Protein AF-A0A4V3YZT8-F1 (afdb_monomer_lite)

pLDDT: mean 89.29, std 11.24, range [38.78, 98.69]

InterPro domains:
  IPR056464 DotM, C-terminal cytoplasmic domain [PF23127] (199-366)

Structure (mmCIF, N/CA/C/O backbone):
data_AF-A0A4V3YZT8-F1
#
_entry.id   AF-A0A4V3YZT8-F1
#
loop_
_atom_site.group_PDB
_atom_site.id
_atom_site.type_symbol
_atom_site.label_atom_id
_atom_site.label_alt_id
_atom_site.label_comp_id
_atom_site.label_asym_id
_atom_site.label_entity_id
_atom_site.label_seq_id
_atom_site.pdbx_PDB_ins_code
_atom_site.Cartn_x
_atom_site.Cartn_y
_atom_site.Cartn_z
_atom_site.occupancy
_atom_site.B_iso_or_equiv
_atom_site.auth_seq_id
_atom_site.auth_comp_id
_atom_site.auth_asym_id
_atom_site.auth_atom_id
_atom_site.pdbx_PDB_model_num
ATOM 1 N N . MET A 1 1 ? -17.078 26.209 -16.021 1.00 39.75 1 MET A N 1
ATOM 2 C CA . MET A 1 1 ? -18.333 25.461 -15.795 1.00 39.75 1 MET A CA 1
ATOM 3 C C . MET A 1 1 ? -18.433 25.158 -14.312 1.00 39.75 1 MET A C 1
ATOM 5 O O . MET A 1 1 ? -17.610 24.420 -13.792 1.00 39.75 1 MET A O 1
ATOM 9 N N . SER A 1 2 ? -19.347 25.842 -13.628 1.00 38.78 2 SER A N 1
ATOM 10 C CA . SER A 1 2 ? -19.566 25.778 -12.184 1.00 38.78 2 SER A CA 1
ATOM 11 C C . SER A 1 2 ? -20.455 24.583 -11.834 1.00 38.78 2 SER A C 1
ATOM 13 O O . SER A 1 2 ? -21.651 24.572 -12.122 1.00 38.78 2 SER A O 1
ATOM 15 N N . GLY A 1 3 ? -19.863 23.561 -11.217 1.00 41.66 3 GLY A N 1
ATOM 16 C CA . GLY A 1 3 ? -20.598 22.436 -10.649 1.00 41.66 3 GLY A CA 1
ATOM 17 C C . GLY A 1 3 ? -21.231 22.836 -9.321 1.00 41.66 3 GLY A C 1
ATOM 18 O O . GLY A 1 3 ? -20.527 23.101 -8.350 1.00 41.66 3 GLY A O 1
ATOM 19 N N . ARG A 1 4 ? -22.566 22.896 -9.293 1.00 41.59 4 ARG A N 1
ATOM 20 C CA . ARG A 1 4 ? -23.377 22.986 -8.074 1.00 41.59 4 ARG A CA 1
ATOM 21 C C . ARG A 1 4 ? -23.150 21.725 -7.237 1.00 41.59 4 ARG A C 1
ATOM 23 O O . ARG A 1 4 ? -23.664 20.666 -7.581 1.00 41.59 4 ARG A O 1
ATOM 30 N N . GLY A 1 5 ? -22.402 21.855 -6.147 1.00 41.47 5 GLY A N 1
ATOM 31 C CA . GLY A 1 5 ? -22.412 20.877 -5.066 1.00 41.47 5 GLY A CA 1
ATOM 32 C C . GLY A 1 5 ? -23.740 20.974 -4.323 1.00 41.47 5 GLY A C 1
ATOM 33 O O . GLY A 1 5 ? -24.080 22.029 -3.790 1.00 41.47 5 GLY A O 1
ATOM 34 N N . SER A 1 6 ? -24.507 19.890 -4.329 1.00 39.19 6 SER A N 1
ATOM 35 C CA . SER A 1 6 ? -25.657 19.696 -3.455 1.00 39.19 6 SER A CA 1
ATOM 36 C C . SER A 1 6 ? -25.161 19.635 -2.012 1.00 39.19 6 SER A C 1
ATOM 38 O O . SER A 1 6 ? -24.646 18.614 -1.564 1.00 39.19 6 SER A O 1
ATOM 40 N N . SER A 1 7 ? -25.278 20.751 -1.299 1.00 40.34 7 SER A N 1
ATOM 41 C CA . SER A 1 7 ? -25.122 20.800 0.148 1.00 40.34 7 SER A CA 1
ATOM 42 C C . SER A 1 7 ? -26.257 19.996 0.774 1.00 40.34 7 SER A C 1
ATOM 44 O O . SER A 1 7 ? -27.397 20.466 0.817 1.00 40.34 7 SER A O 1
ATOM 46 N N . GLU A 1 8 ? -25.962 18.783 1.239 1.00 42.62 8 GLU A N 1
ATOM 47 C CA . GLU A 1 8 ? -26.804 18.140 2.242 1.00 42.62 8 GLU A CA 1
ATOM 48 C C . GLU A 1 8 ? -26.977 19.119 3.416 1.00 42.62 8 GLU A C 1
ATOM 50 O O . GLU A 1 8 ? -26.009 19.792 3.794 1.00 42.62 8 GLU A O 1
ATOM 55 N N . PRO A 1 9 ? -28.192 19.273 3.968 1.00 42.69 9 PRO A N 1
ATOM 56 C CA . PRO A 1 9 ? -28.406 20.142 5.110 1.00 42.69 9 PRO A CA 1
ATOM 57 C C . PRO A 1 9 ? -27.579 19.585 6.262 1.00 42.69 9 PRO A C 1
ATOM 59 O O . PRO A 1 9 ? -27.906 18.542 6.826 1.00 42.69 9 PRO A O 1
ATOM 62 N N . GLY A 1 10 ? -26.479 20.272 6.571 1.00 44.75 10 GLY A N 1
ATOM 63 C CA . GLY A 1 10 ? -25.654 19.982 7.727 1.00 44.75 10 GLY A CA 1
ATOM 64 C C . GLY A 1 10 ? -26.531 20.067 8.964 1.00 44.75 10 GLY A C 1
ATOM 65 O O . GLY A 1 10 ? -26.766 21.154 9.488 1.00 44.75 10 GLY A O 1
ATOM 66 N N . MET A 1 11 ? -27.033 18.917 9.422 1.00 46.72 11 MET A N 1
ATOM 67 C CA . MET A 1 11 ? -27.447 18.768 10.805 1.00 46.72 11 MET A CA 1
ATOM 68 C C . MET A 1 11 ? -26.236 19.193 11.616 1.00 46.72 11 MET A C 1
ATOM 70 O O . MET A 1 11 ? -25.195 18.544 11.524 1.00 46.72 11 MET A O 1
ATOM 74 N N . LEU A 1 12 ? -26.366 20.334 12.300 1.00 50.75 12 LEU A N 1
ATOM 75 C CA . LEU A 1 12 ? -25.380 20.902 13.212 1.00 50.75 12 LEU A CA 1
ATOM 76 C C . LEU A 1 12 ? -24.702 19.752 13.948 1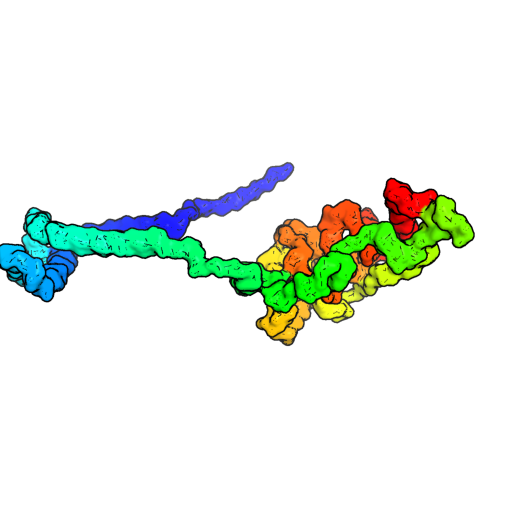.00 50.75 12 LEU A C 1
ATOM 78 O O . LEU A 1 12 ? -25.325 19.091 14.780 1.00 50.75 12 LEU A O 1
ATOM 82 N N . GLY A 1 13 ? -23.468 19.456 13.535 1.00 47.97 13 GLY A N 1
ATOM 83 C CA . GLY A 1 13 ? -22.694 18.322 14.008 1.00 47.97 13 GLY A CA 1
ATOM 84 C C . GLY A 1 13 ? -22.222 18.615 15.415 1.00 47.97 13 GLY A C 1
ATOM 85 O O . GLY A 1 13 ? -21.047 18.902 15.619 1.00 47.97 13 GLY A O 1
ATOM 86 N N . LEU A 1 14 ? -23.160 18.599 16.359 1.00 61.78 14 LEU A N 1
ATOM 87 C CA . LEU A 1 14 ? -22.863 18.693 17.767 1.00 61.78 14 LEU A CA 1
ATOM 88 C C . LEU A 1 14 ? -21.948 17.513 18.096 1.00 61.78 14 LEU A C 1
ATOM 90 O O . LEU A 1 14 ? -22.277 16.348 17.851 1.00 61.78 14 LEU A O 1
ATOM 94 N N . SER A 1 15 ? -20.768 17.830 18.606 1.00 74.44 15 SER A N 1
ATOM 95 C CA . SER A 1 15 ? -19.834 16.865 19.163 1.00 74.44 15 SER A CA 1
ATOM 96 C C . SER A 1 15 ? -20.550 15.989 20.197 1.00 74.44 15 SER A C 1
ATOM 98 O O . SER A 1 15 ? -21.526 16.405 20.828 1.00 74.44 15 SER A O 1
ATOM 100 N N . GLY A 1 16 ? -20.063 14.765 20.429 1.00 76.38 16 GLY A N 1
ATOM 101 C CA . GLY A 1 16 ? -20.668 13.872 21.431 1.00 76.38 16 GLY A CA 1
ATOM 102 C C . GLY A 1 16 ? -20.790 14.510 22.825 1.00 76.38 16 GLY A C 1
ATOM 103 O O . GLY A 1 16 ? -21.662 14.144 23.606 1.00 76.38 16 GLY A O 1
ATOM 104 N N . GLN A 1 17 ? -19.962 15.515 23.122 1.00 70.31 17 GLN A N 1
ATOM 105 C CA . GLN A 1 17 ? -20.024 16.288 24.357 1.00 70.31 17 GLN A CA 1
ATOM 106 C C . GLN A 1 17 ? -21.221 17.252 24.408 1.00 70.31 17 GLN A C 1
ATOM 108 O O . GLN A 1 17 ? -21.844 17.390 25.458 1.00 70.31 17 GLN A O 1
ATOM 113 N N . GLU A 1 18 ? -21.583 17.880 23.293 1.00 70.38 18 GLU A N 1
ATOM 114 C CA . GLU A 1 18 ? -22.725 18.794 23.210 1.00 70.38 18 GLU A CA 1
ATOM 115 C C . GLU A 1 18 ? -24.060 18.042 23.290 1.00 70.38 18 GLU A C 1
ATOM 117 O O . GLU A 1 18 ? -24.980 18.491 23.975 1.00 70.38 18 GLU A O 1
ATOM 122 N N . TRP A 1 19 ? -24.142 16.841 22.705 1.00 82.06 19 TRP A N 1
ATOM 123 C CA . TRP A 1 19 ? -25.308 15.965 22.870 1.00 82.06 19 TRP A CA 1
ATOM 124 C C . TRP A 1 19 ? -25.543 15.563 24.326 1.00 82.06 19 TRP A C 1
ATOM 126 O O . TRP A 1 19 ? -26.683 15.571 24.789 1.00 82.06 19 TRP A O 1
ATOM 136 N N . ASN A 1 20 ? -24.477 15.286 25.080 1.00 76.12 20 ASN A N 1
ATOM 137 C CA . ASN A 1 20 ? -24.595 14.971 26.504 1.00 76.12 20 ASN A CA 1
ATOM 138 C C . ASN A 1 20 ? -25.167 16.147 27.313 1.00 76.12 20 ASN A C 1
ATOM 140 O O . ASN A 1 20 ? -25.947 15.930 28.240 1.00 76.12 20 ASN A O 1
ATOM 144 N N . ILE A 1 21 ? -24.828 17.387 26.946 1.00 76.12 21 ILE A N 1
ATOM 145 C CA . ILE A 1 21 ? -25.355 18.594 27.600 1.00 76.12 21 ILE A CA 1
ATOM 146 C C . ILE A 1 21 ? -26.847 18.766 27.290 1.00 76.12 21 ILE A C 1
ATOM 148 O O . ILE A 1 21 ? -27.637 19.001 28.204 1.00 76.12 21 ILE A O 1
ATOM 152 N N . VAL A 1 22 ? -27.256 18.596 26.029 1.00 79.06 22 VAL A N 1
ATOM 153 C CA . VAL A 1 22 ? -28.670 18.694 25.623 1.00 79.06 22 VAL A CA 1
ATOM 154 C C . VAL A 1 22 ? -29.520 17.633 26.325 1.00 79.06 22 VAL A C 1
ATOM 156 O O . VAL A 1 22 ? -30.571 17.953 26.880 1.00 79.06 22 VAL A O 1
ATOM 159 N N . ILE A 1 23 ? -29.044 16.385 26.367 1.00 82.06 23 ILE A N 1
ATOM 160 C CA . ILE A 1 23 ? -29.724 15.287 27.067 1.00 82.06 23 ILE A CA 1
ATOM 161 C C . ILE A 1 23 ? -29.878 15.611 28.557 1.00 82.06 23 ILE A C 1
ATOM 163 O O . ILE A 1 23 ? -30.960 15.430 29.113 1.00 82.06 23 ILE A O 1
ATOM 167 N N . PHE A 1 24 ? -28.834 16.139 29.200 1.00 84.06 24 PHE A N 1
ATOM 168 C CA . PHE A 1 24 ? -28.894 16.530 30.607 1.00 84.06 24 PHE A CA 1
ATOM 169 C C . PHE A 1 24 ? -29.949 17.617 30.864 1.00 84.06 24 PHE A C 1
ATOM 171 O O . PHE A 1 24 ? -30.746 17.484 31.792 1.00 84.06 24 PHE A O 1
ATOM 178 N N . ILE A 1 25 ? -30.015 18.650 30.017 1.00 84.25 25 ILE A N 1
ATOM 179 C CA . ILE A 1 25 ? -31.015 19.725 30.128 1.00 84.25 25 ILE A CA 1
ATOM 180 C C . ILE A 1 25 ? -32.439 19.169 29.997 1.00 84.25 25 ILE A C 1
ATOM 182 O O . ILE A 1 25 ? -33.311 19.536 30.784 1.00 84.25 25 ILE A O 1
ATOM 186 N N . ILE A 1 26 ? -32.675 18.259 29.046 1.00 86.88 26 ILE A N 1
ATOM 187 C CA . ILE A 1 26 ? -33.986 17.621 28.857 1.00 86.88 26 ILE A CA 1
ATOM 188 C C . ILE A 1 26 ? -34.364 16.793 30.087 1.00 86.88 26 ILE A C 1
ATOM 190 O O . ILE A 1 26 ? -35.484 16.916 30.577 1.00 86.88 26 ILE A O 1
ATOM 194 N N . ILE A 1 27 ? -33.438 15.991 30.621 1.00 81.81 27 ILE A N 1
ATOM 195 C CA . ILE A 1 27 ? -33.681 15.181 31.824 1.00 81.81 27 ILE A CA 1
ATOM 196 C C . ILE A 1 27 ? -34.054 16.079 33.007 1.00 81.81 27 ILE A C 1
ATOM 198 O O . ILE A 1 27 ? -35.052 15.821 33.678 1.00 81.81 27 ILE A O 1
ATOM 202 N N . VAL A 1 28 ? -33.303 17.159 33.236 1.00 80.38 28 VAL A N 1
ATOM 203 C CA . VAL A 1 28 ? -33.602 18.123 34.305 1.00 80.38 28 VAL A CA 1
ATOM 204 C C . VAL A 1 28 ? -34.970 18.773 34.081 1.00 80.38 28 VAL A C 1
ATOM 206 O O . VAL A 1 28 ? -35.770 18.837 35.011 1.00 80.38 28 VAL A O 1
ATOM 209 N N . GLY A 1 29 ? -35.282 19.189 32.850 1.00 82.44 29 GLY A N 1
ATOM 210 C CA . GLY A 1 29 ? -36.578 19.772 32.498 1.00 82.44 29 GLY A CA 1
ATOM 211 C C . GLY A 1 29 ? -37.754 18.821 32.743 1.00 82.44 29 GLY A C 1
ATOM 212 O O . GLY A 1 29 ? -38.768 19.232 33.305 1.00 82.44 29 GLY A O 1
ATOM 213 N N . VAL A 1 30 ? -37.610 17.540 32.393 1.00 84.44 30 VAL A N 1
ATOM 214 C CA . VAL A 1 30 ? -38.626 16.506 32.646 1.00 84.44 30 VAL A CA 1
ATOM 215 C C . VAL A 1 30 ? -38.811 16.274 34.145 1.00 84.44 30 VAL A C 1
ATOM 217 O O . VAL A 1 30 ? -39.947 16.239 34.609 1.00 84.44 30 VAL A O 1
ATOM 220 N N . ILE A 1 31 ? -37.724 16.181 34.917 1.00 76.94 31 ILE A N 1
ATOM 221 C CA . ILE A 1 31 ? -37.789 16.003 36.377 1.00 76.94 31 ILE A CA 1
ATOM 222 C C . ILE A 1 31 ? -38.508 17.182 37.043 1.00 76.94 31 ILE A C 1
ATOM 224 O O . ILE A 1 31 ? -39.363 16.970 37.898 1.00 76.94 31 ILE A O 1
ATOM 228 N N . LEU A 1 32 ? -38.213 18.416 36.624 1.00 76.56 32 LEU A N 1
ATOM 229 C CA . LEU A 1 32 ? -38.892 19.611 37.135 1.00 76.56 32 LEU A CA 1
ATOM 230 C C . LEU A 1 32 ? -40.371 19.662 36.722 1.00 76.56 32 LEU A C 1
ATOM 232 O O . LEU A 1 32 ? -41.213 20.101 37.502 1.00 76.56 32 LEU A O 1
ATOM 236 N N . SER A 1 33 ? -40.700 19.188 35.518 1.00 79.56 33 SER A N 1
ATOM 237 C CA . SER A 1 33 ? -42.080 19.146 35.018 1.00 79.56 33 SER A CA 1
ATOM 238 C C . SER A 1 33 ? -42.922 18.085 35.731 1.00 79.56 33 SER A C 1
ATOM 240 O O . SER A 1 33 ? -44.107 18.303 35.964 1.00 79.56 33 SER A O 1
ATOM 242 N N . LEU A 1 34 ? -42.324 16.953 36.123 1.00 82.44 34 LEU A N 1
ATOM 243 C CA . LEU A 1 34 ? -43.011 15.874 36.843 1.00 82.44 34 LEU A CA 1
ATOM 244 C C . LEU A 1 34 ? -43.599 16.325 38.186 1.00 82.44 34 LEU A C 1
ATOM 246 O O . LEU A 1 34 ? -44.638 15.804 38.582 1.00 82.44 34 LEU A O 1
ATOM 250 N N . GLU A 1 35 ? -43.008 17.327 38.840 1.00 76.12 35 GLU A N 1
ATOM 251 C CA . GLU A 1 35 ? -43.548 17.907 40.077 1.00 76.12 35 GLU A CA 1
ATOM 252 C C . GLU A 1 35 ? -44.914 18.581 39.861 1.00 76.12 35 GLU A C 1
ATOM 254 O O . GLU A 1 35 ? -45.758 18.574 40.754 1.00 76.12 35 GLU A O 1
ATOM 259 N N . GLN A 1 36 ? -45.171 19.120 38.662 1.00 80.56 36 GLN A N 1
ATOM 260 C CA . GLN A 1 36 ? -46.475 19.704 38.332 1.00 80.56 36 GLN A CA 1
ATOM 261 C C . GLN A 1 36 ? -47.566 18.638 38.183 1.00 80.56 36 GLN A C 1
ATOM 263 O O . GLN A 1 36 ? -48.732 18.910 38.462 1.00 80.56 36 GLN A O 1
ATOM 268 N N . PHE A 1 37 ? -47.197 17.432 37.744 1.00 83.94 37 PHE A N 1
ATOM 269 C CA . PHE A 1 37 ? -48.141 16.340 37.499 1.00 83.94 37 PHE A CA 1
ATOM 270 C C . PHE A 1 37 ? -48.333 15.434 38.715 1.00 83.94 37 PHE A C 1
ATOM 272 O O . PHE A 1 37 ? -49.412 14.871 38.893 1.00 83.94 37 PHE A O 1
ATOM 279 N N . ILE A 1 38 ? -47.305 15.282 39.550 1.00 84.56 38 ILE A N 1
ATOM 280 C CA . ILE A 1 38 ? -47.335 14.437 40.742 1.00 84.56 38 ILE A CA 1
ATOM 281 C C . ILE A 1 38 ? -46.713 15.238 41.897 1.00 84.56 38 ILE A C 1
ATOM 283 O O . ILE A 1 38 ? -45.491 15.227 42.069 1.00 84.56 38 ILE A O 1
ATOM 287 N N . PRO A 1 39 ? -47.542 15.939 42.692 1.00 79.31 39 PRO A N 1
ATOM 288 C CA . PRO A 1 39 ? -47.062 16.746 43.805 1.00 79.31 39 PRO A CA 1
ATOM 289 C C . PRO A 1 39 ? -46.238 15.911 44.789 1.00 79.31 39 PRO A C 1
ATOM 291 O O . PRO A 1 39 ? -46.702 14.888 45.299 1.00 79.31 39 PRO A O 1
ATOM 294 N N . GLY A 1 40 ? -45.017 16.359 45.074 1.00 80.94 40 GLY A N 1
ATOM 295 C CA . GLY A 1 40 ? -44.115 15.717 46.019 1.00 80.94 40 GLY A CA 1
ATOM 296 C C . GLY A 1 40 ? -43.233 14.605 45.448 1.00 80.94 40 GLY A C 1
ATOM 297 O O . GLY A 1 40 ? -42.625 13.867 46.227 1.00 80.94 40 GLY A O 1
ATOM 298 N N . VAL A 1 41 ? -43.116 14.468 44.122 1.00 85.19 41 VAL A N 1
ATOM 299 C CA . VAL A 1 41 ? -42.107 13.579 43.512 1.00 85.19 41 VAL A CA 1
ATOM 300 C C . VAL A 1 41 ? -40.706 14.074 43.835 1.00 85.19 41 VAL A C 1
ATOM 302 O O . VAL A 1 41 ? -39.867 13.293 44.287 1.00 85.19 41 VAL A O 1
ATOM 305 N N . TYR A 1 42 ? -40.458 15.373 43.680 1.00 84.31 42 TYR A N 1
ATOM 306 C CA . TYR A 1 42 ? -39.176 15.982 44.005 1.00 84.31 42 TYR A CA 1
ATOM 307 C C . TYR A 1 42 ? -38.872 15.865 45.499 1.00 84.31 42 TYR A C 1
ATOM 309 O O . TYR A 1 42 ? -37.807 15.382 45.888 1.00 84.31 42 TYR A O 1
ATOM 317 N N . THR A 1 43 ? -39.822 16.256 46.351 1.00 88.31 43 THR A N 1
ATOM 318 C CA . THR A 1 43 ? -39.632 16.223 47.806 1.00 88.31 43 THR A CA 1
ATOM 319 C C . THR A 1 43 ? -39.550 14.795 48.342 1.00 88.31 43 THR A C 1
ATOM 321 O O . THR A 1 43 ? -38.842 14.558 49.317 1.00 88.31 43 THR A O 1
ATOM 324 N N . GLY A 1 44 ? -40.204 13.826 47.693 1.00 88.94 44 GLY A N 1
ATOM 325 C CA . GLY A 1 44 ? -40.114 12.401 48.008 1.00 88.94 44 GLY A CA 1
ATOM 326 C C . GLY A 1 44 ? -38.766 11.799 47.665 1.00 88.94 44 GLY A C 1
ATOM 327 O O . GLY A 1 44 ? -38.162 11.152 48.522 1.00 88.94 44 GLY A O 1
ATOM 328 N N . VAL A 1 45 ? -38.257 12.057 46.460 1.00 88.44 45 VAL A N 1
ATOM 329 C CA . VAL A 1 45 ? -36.911 11.625 46.066 1.00 88.44 45 VAL A CA 1
ATOM 330 C C . VAL A 1 45 ? -35.860 12.293 46.953 1.00 88.44 45 VAL A C 1
ATOM 332 O O . VAL A 1 45 ? -34.992 11.602 47.486 1.00 88.44 45 VAL A O 1
ATOM 335 N N . TRP A 1 46 ? -35.975 13.602 47.197 1.00 92.06 46 TRP A N 1
ATOM 336 C CA . TRP A 1 46 ? -35.079 14.323 48.102 1.00 92.06 46 TRP A CA 1
ATOM 337 C C . TRP A 1 46 ? -35.120 13.748 49.522 1.00 92.06 46 TRP A C 1
ATOM 339 O O . TRP A 1 46 ? -34.076 13.404 50.068 1.00 92.06 46 TRP A O 1
ATOM 349 N N . ALA A 1 47 ? -36.307 13.568 50.111 1.00 92.50 47 ALA A N 1
ATOM 350 C CA . ALA A 1 47 ? -36.442 13.041 51.467 1.00 92.50 47 ALA A CA 1
ATOM 351 C C . ALA A 1 47 ? -35.908 11.609 51.574 1.00 92.50 47 ALA A C 1
ATOM 353 O O . ALA A 1 47 ? -35.304 11.258 52.585 1.00 92.50 47 ALA A O 1
ATOM 354 N N . PHE A 1 48 ? -36.096 10.780 50.544 1.00 93.19 48 PHE A N 1
ATOM 355 C CA . PHE A 1 48 ? -35.526 9.437 50.488 1.00 93.19 48 PHE A CA 1
ATOM 356 C C . PHE A 1 48 ? -33.992 9.470 50.485 1.00 93.19 48 PHE A C 1
ATOM 358 O O . PHE A 1 48 ? -33.367 8.832 51.335 1.00 93.19 48 PHE A O 1
ATOM 365 N N . VAL A 1 49 ? -33.388 10.253 49.584 1.00 91.56 49 VAL A N 1
ATOM 366 C CA . VAL A 1 49 ? -31.928 10.410 49.502 1.00 91.56 49 VAL A CA 1
ATOM 367 C C . VAL A 1 49 ? -31.379 10.972 50.811 1.00 91.56 49 VAL A C 1
ATOM 369 O O . VAL A 1 49 ? -30.417 10.430 51.349 1.00 91.56 49 VAL A O 1
ATOM 372 N N . LYS A 1 50 ? -32.036 11.984 51.385 1.00 92.94 50 LYS A N 1
ATOM 373 C CA . LYS A 1 50 ? -31.622 12.601 52.646 1.00 92.94 50 LYS A CA 1
ATOM 374 C C . LYS A 1 50 ? -31.717 11.642 53.826 1.00 92.94 50 LYS A C 1
ATOM 376 O O . LYS A 1 50 ? -30.814 11.602 54.654 1.00 92.94 50 LYS A O 1
ATOM 381 N N . LYS A 1 51 ? -32.768 10.820 53.901 1.00 94.31 51 LYS A N 1
ATOM 382 C CA . LYS A 1 51 ? -32.876 9.753 54.911 1.00 94.31 51 LYS A CA 1
ATOM 383 C C . LYS A 1 51 ? -31.717 8.772 54.795 1.00 94.31 51 LYS A C 1
ATOM 385 O O . LYS A 1 51 ? -31.153 8.389 55.816 1.00 94.31 51 LYS A O 1
ATOM 390 N N . LEU A 1 52 ? -31.367 8.367 53.576 1.00 93.00 52 LEU A N 1
ATOM 391 C CA . LEU A 1 52 ? -30.265 7.442 53.332 1.00 93.00 52 LEU A CA 1
ATOM 392 C C . LEU A 1 52 ? -28.912 8.072 53.687 1.00 93.00 52 LEU A C 1
ATOM 394 O O . LEU A 1 52 ? -28.103 7.436 54.358 1.00 93.00 52 LEU A O 1
ATOM 398 N N . GLU A 1 53 ? -28.703 9.336 53.322 1.00 91.00 53 GLU A N 1
ATOM 399 C CA . GLU A 1 53 ? -27.524 10.122 53.691 1.00 91.00 53 GLU A CA 1
ATOM 400 C C . GLU A 1 53 ? -27.387 10.231 55.215 1.00 91.00 53 GLU A C 1
ATOM 402 O O . GLU A 1 53 ? -26.362 9.835 55.764 1.00 91.00 53 GLU A O 1
ATOM 407 N N . ILE A 1 54 ? -28.436 10.668 55.919 1.00 94.19 54 ILE A N 1
ATOM 408 C CA . ILE A 1 54 ? -28.424 10.808 57.381 1.00 94.19 54 ILE A CA 1
ATOM 409 C C . ILE A 1 54 ? -28.207 9.451 58.062 1.00 94.19 54 ILE A C 1
ATOM 411 O O . ILE A 1 54 ? -27.392 9.357 58.975 1.00 94.19 54 ILE A O 1
ATOM 415 N N . LYS A 1 55 ? -28.878 8.381 57.611 1.00 94.69 55 LYS A N 1
ATOM 416 C CA . LYS A 1 55 ? -28.657 7.025 58.144 1.00 94.69 55 LYS A CA 1
ATOM 417 C C . LYS A 1 55 ? -27.213 6.573 57.947 1.00 94.69 55 LYS A C 1
ATOM 419 O O . LYS A 1 55 ? -26.642 5.989 58.860 1.00 94.69 55 LYS A O 1
ATOM 424 N N . THR A 1 56 ? -26.617 6.885 56.799 1.00 90.88 56 THR A N 1
ATOM 425 C CA . THR A 1 56 ? -25.210 6.576 56.516 1.00 90.88 56 THR A CA 1
ATOM 426 C C . THR A 1 56 ? -24.277 7.377 57.419 1.00 90.88 56 THR A C 1
ATOM 428 O O . THR A 1 56 ? -23.357 6.803 57.988 1.00 90.88 56 THR A O 1
ATOM 431 N N . LEU A 1 57 ? -24.534 8.673 57.623 1.00 90.88 57 LEU A N 1
ATOM 432 C CA . LEU A 1 57 ? -23.767 9.508 58.553 1.00 90.88 57 LEU A CA 1
ATOM 433 C C . LEU A 1 57 ? -23.837 8.979 59.988 1.00 90.88 57 LEU A C 1
ATOM 435 O O . LEU A 1 57 ? -22.819 8.922 60.6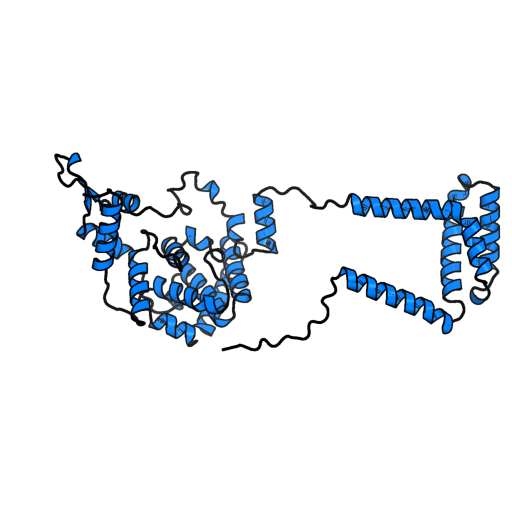70 1.00 90.88 57 LEU A O 1
ATOM 439 N N . LEU A 1 58 ? -25.013 8.526 60.423 1.00 93.38 58 LEU A N 1
ATOM 440 C CA . LEU A 1 58 ? -25.205 7.942 61.750 1.00 93.38 58 LEU A CA 1
ATOM 441 C C . LEU A 1 58 ? -24.461 6.607 61.941 1.00 93.38 58 LEU A C 1
ATOM 443 O O . LEU A 1 58 ? -24.161 6.262 63.081 1.00 93.38 58 LEU A O 1
ATOM 447 N N . LEU A 1 59 ? -24.093 5.881 60.873 1.00 93.50 59 LEU A N 1
ATOM 448 C CA . LEU A 1 59 ? -23.182 4.726 60.987 1.00 93.50 59 LEU A CA 1
ATOM 449 C C . LEU A 1 59 ? -21.781 5.144 61.461 1.00 93.50 59 LEU A C 1
ATOM 451 O O . LEU A 1 59 ? -21.069 4.336 62.052 1.00 93.50 59 LEU A O 1
ATOM 455 N N . PHE A 1 60 ? -21.406 6.406 61.245 1.00 90.06 60 PHE A N 1
ATOM 456 C CA . PHE A 1 60 ? -20.159 7.011 61.712 1.00 90.06 60 PHE A CA 1
ATOM 457 C C . PHE A 1 60 ? -20.345 7.834 62.997 1.00 90.06 60 PHE A C 1
ATOM 459 O O . PHE A 1 60 ? -19.511 8.686 63.297 1.00 90.06 60 PHE A O 1
ATOM 466 N N . SER A 1 61 ? -21.402 7.557 63.774 1.00 89.44 61 SER A N 1
ATOM 467 C CA . SER A 1 61 ? -21.693 8.175 65.082 1.00 89.44 61 SER A CA 1
ATOM 468 C C . SER A 1 61 ? -20.459 8.376 65.984 1.00 89.44 61 SER A C 1
ATOM 470 O O . SER A 1 61 ? -20.302 9.490 66.471 1.00 89.44 61 SER A O 1
ATOM 472 N N . PRO A 1 62 ? -19.500 7.427 66.111 1.00 91.69 62 PRO A N 1
ATOM 473 C CA . PRO A 1 62 ? -18.317 7.618 66.962 1.00 91.69 62 PRO A CA 1
ATOM 474 C C . PRO A 1 62 ? -17.403 8.798 66.586 1.00 91.69 62 PRO A C 1
ATOM 476 O O . PRO A 1 62 ? -16.532 9.169 67.367 1.00 91.69 62 PRO A O 1
ATOM 479 N N . ILE A 1 63 ? -17.540 9.339 65.373 1.00 89.06 63 ILE A N 1
ATOM 480 C CA . ILE A 1 63 ? -16.735 10.450 64.842 1.00 89.06 63 ILE A CA 1
ATOM 481 C C . ILE A 1 63 ? -17.514 11.777 64.923 1.00 89.06 63 ILE A C 1
ATOM 483 O O . ILE A 1 63 ? -16.930 12.855 64.806 1.00 89.06 63 ILE A O 1
ATOM 487 N N . LEU A 1 64 ? -18.834 11.716 65.111 1.00 90.19 64 LEU A N 1
ATOM 488 C CA . LEU A 1 64 ? -19.702 12.886 65.175 1.00 90.19 64 LEU A CA 1
ATOM 489 C C . LEU A 1 64 ? -19.687 13.487 66.582 1.00 90.19 64 LEU A C 1
ATOM 491 O O . LEU A 1 64 ? -19.519 12.786 67.574 1.00 90.19 64 LEU A O 1
ATOM 495 N N . THR A 1 65 ? -19.890 14.799 66.678 1.00 92.75 65 THR A N 1
ATOM 496 C CA . THR A 1 65 ? -20.159 15.425 67.975 1.00 92.75 65 THR A CA 1
ATOM 497 C C . THR A 1 65 ? -21.566 15.048 68.444 1.00 92.75 65 THR A C 1
ATOM 499 O O . THR A 1 65 ? -22.490 14.973 67.629 1.00 92.75 65 THR A O 1
ATOM 502 N N . ASP A 1 66 ? -21.754 14.863 69.752 1.00 93.94 66 ASP A N 1
ATOM 503 C CA . ASP A 1 66 ? -23.047 14.467 70.340 1.00 93.94 66 ASP A CA 1
ATOM 504 C C . ASP A 1 66 ? -24.193 15.419 69.944 1.00 93.94 66 ASP A C 1
ATOM 506 O O . ASP A 1 66 ? -25.317 14.994 69.654 1.00 93.94 66 ASP A O 1
ATOM 510 N N . GLU A 1 67 ? -23.900 16.722 69.872 1.00 92.62 67 GLU A N 1
ATOM 511 C CA . GLU A 1 67 ? -24.844 17.752 69.421 1.00 92.62 67 GLU A CA 1
ATOM 512 C C . GLU A 1 67 ? -25.298 17.514 67.976 1.00 92.62 67 GLU A C 1
ATOM 514 O O . GLU A 1 67 ? -26.488 17.610 67.658 1.00 92.62 67 GLU A O 1
ATOM 519 N N . TYR A 1 68 ? -24.359 17.162 67.097 1.00 90.88 68 TYR A N 1
ATOM 520 C CA . TYR A 1 68 ? -24.638 16.937 65.686 1.00 90.88 68 TYR A CA 1
ATOM 521 C C . TYR A 1 68 ? -25.388 15.625 65.460 1.00 90.88 68 TYR A C 1
ATOM 523 O O . TYR A 1 68 ? -26.346 15.584 64.689 1.00 90.88 68 TYR A O 1
ATOM 531 N N . GLU A 1 69 ? -25.014 14.560 66.170 1.00 93.44 69 GLU A N 1
ATOM 532 C CA . GLU A 1 69 ? -25.746 13.296 66.131 1.00 93.44 69 GLU A CA 1
ATOM 533 C C . GLU A 1 69 ? -27.206 13.485 66.569 1.00 93.44 69 GLU A C 1
ATOM 535 O O . GLU A 1 69 ? -28.134 13.009 65.906 1.00 93.44 69 GLU A O 1
ATOM 540 N N . THR A 1 70 ? -27.424 14.234 67.651 1.00 94.56 70 THR A N 1
ATOM 541 C CA . THR A 1 70 ? -28.767 14.539 68.158 1.00 94.56 70 THR A CA 1
ATOM 542 C C . THR A 1 70 ? -29.581 15.334 67.134 1.00 94.56 70 THR A C 1
ATOM 544 O O . THR A 1 70 ? -30.757 15.026 66.898 1.00 94.56 70 THR A O 1
ATOM 547 N N . ALA A 1 71 ? -28.961 16.313 66.465 1.00 93.06 71 ALA A N 1
ATOM 548 C CA . ALA A 1 71 ? -29.588 17.059 65.377 1.00 93.06 71 ALA A CA 1
ATOM 549 C C . ALA A 1 71 ? -29.973 16.135 64.208 1.00 93.06 71 ALA A C 1
ATOM 551 O O . ALA A 1 71 ? -31.126 16.146 63.772 1.00 93.06 71 ALA A O 1
ATOM 552 N N . LEU A 1 72 ? -29.067 15.259 63.761 1.00 93.88 72 LEU A N 1
ATOM 553 C CA . LEU A 1 72 ? -29.327 14.293 62.689 1.00 93.88 72 LEU A CA 1
ATOM 554 C C . LEU A 1 72 ? -30.475 13.335 63.020 1.00 93.88 72 LEU A C 1
ATOM 556 O O . LEU A 1 72 ? -31.355 13.123 62.185 1.00 93.88 72 LEU A O 1
ATOM 560 N N . ARG A 1 73 ? -30.507 12.774 64.234 1.00 95.62 73 ARG A N 1
ATOM 561 C CA . ARG A 1 73 ? -31.596 11.888 64.682 1.00 95.62 73 ARG A CA 1
ATOM 562 C C . ARG A 1 73 ? -32.932 12.626 64.736 1.00 95.62 73 ARG A C 1
ATOM 564 O O . ARG A 1 73 ? -33.952 12.073 64.327 1.00 95.62 73 ARG A O 1
ATOM 571 N N . THR A 1 74 ? -32.923 13.885 65.172 1.00 95.44 74 THR A N 1
ATOM 572 C CA . THR A 1 74 ? -34.119 14.738 65.205 1.00 95.44 74 THR A CA 1
ATOM 573 C C . THR A 1 74 ? -34.636 15.031 63.796 1.00 95.44 74 THR A C 1
ATOM 575 O O . THR A 1 74 ? -35.836 14.910 63.539 1.00 95.44 74 THR A O 1
ATOM 578 N N . ILE A 1 75 ? -33.743 15.375 62.864 1.00 94.44 75 ILE A N 1
ATOM 579 C CA . ILE A 1 75 ? -34.083 15.591 61.452 1.00 94.44 75 ILE A CA 1
ATOM 580 C C . ILE A 1 75 ? -34.631 14.299 60.841 1.00 94.44 75 ILE A C 1
ATOM 582 O O . ILE A 1 75 ? -35.668 14.332 60.180 1.00 94.44 75 ILE A O 1
ATOM 586 N N . LEU A 1 76 ? -33.982 13.158 61.091 1.00 96.12 76 LEU A N 1
ATOM 587 C CA . LEU A 1 76 ? -34.405 11.864 60.563 1.00 96.12 76 LEU A CA 1
ATOM 588 C C . LEU A 1 76 ? -35.806 11.482 61.053 1.00 96.12 76 LEU A C 1
ATOM 590 O O . LEU A 1 76 ? -36.659 11.149 60.233 1.00 96.12 76 LEU A O 1
ATOM 594 N N . GLY A 1 77 ? -36.068 11.606 62.358 1.00 95.75 77 GLY A N 1
ATOM 595 C CA . GLY A 1 77 ? -37.386 11.330 62.931 1.00 95.75 77 GLY A CA 1
ATOM 596 C C . GLY A 1 77 ? -38.479 12.231 62.347 1.00 95.75 77 GLY A C 1
ATOM 597 O O . GLY A 1 77 ? -39.571 11.763 62.033 1.00 95.75 77 GLY A O 1
ATOM 598 N N . ARG A 1 78 ? -38.174 13.514 62.107 1.00 93.44 78 ARG A N 1
ATOM 599 C CA . ARG A 1 78 ? -39.104 14.441 61.438 1.00 93.44 78 ARG A CA 1
ATOM 600 C C . ARG A 1 78 ? -39.345 14.071 59.975 1.00 93.44 78 ARG A C 1
ATOM 602 O O . ARG A 1 78 ? -40.488 14.090 59.533 1.00 93.44 78 ARG A O 1
ATOM 609 N N . LEU A 1 79 ? -38.302 13.706 59.232 1.00 93.00 79 LEU A N 1
ATOM 610 C CA . LEU A 1 79 ? -38.431 13.262 57.841 1.00 93.00 79 LEU A CA 1
ATOM 611 C C . LEU A 1 79 ? -39.219 11.948 57.724 1.00 93.00 79 LEU A C 1
ATOM 613 O O . LEU A 1 79 ? -39.866 11.713 56.705 1.00 93.00 79 LEU A O 1
ATOM 617 N N . GLU A 1 80 ? -39.148 11.063 58.719 1.00 93.62 80 GLU A N 1
ATOM 618 C CA . GLU A 1 80 ? -39.928 9.818 58.765 1.00 93.62 80 GLU A CA 1
ATOM 619 C C . GLU A 1 80 ? -41.400 10.052 59.130 1.00 93.62 80 GLU A C 1
ATOM 621 O O . GLU A 1 80 ? -42.260 9.364 58.586 1.00 93.62 80 GLU A O 1
ATOM 626 N N . ALA A 1 81 ? -41.697 11.052 59.964 1.00 93.50 81 ALA A N 1
ATOM 627 C CA . ALA A 1 81 ? -43.061 11.386 60.374 1.00 93.50 81 ALA A CA 1
ATOM 628 C C . ALA A 1 81 ? -43.849 12.226 59.346 1.00 93.50 81 ALA A C 1
ATOM 630 O O . ALA A 1 81 ? -45.078 12.189 59.338 1.00 93.50 81 ALA A O 1
ATOM 631 N N . VAL A 1 82 ? -43.169 13.005 58.498 1.00 90.44 82 VAL A N 1
ATOM 632 C CA . VAL A 1 82 ? -43.809 13.940 57.556 1.00 90.44 82 VAL A CA 1
ATOM 633 C C . VAL A 1 82 ? -43.989 13.304 56.174 1.00 90.44 82 VAL A C 1
ATOM 635 O O . VAL A 1 82 ? -43.051 12.749 55.599 1.00 90.44 82 VAL A O 1
ATOM 638 N N . ALA A 1 83 ? -45.194 13.418 55.606 1.00 90.56 83 ALA A N 1
ATOM 639 C CA . ALA A 1 83 ? -45.471 12.957 54.248 1.00 90.56 83 ALA A CA 1
ATOM 640 C C . ALA A 1 83 ? -44.697 13.805 53.215 1.00 90.56 83 ALA A C 1
ATOM 642 O O . ALA A 1 83 ? -44.756 15.037 53.291 1.00 90.56 83 ALA A O 1
ATOM 643 N N . PRO A 1 84 ? -44.035 13.196 52.211 1.00 82.56 84 PRO A N 1
ATOM 644 C CA . PRO A 1 84 ? -43.200 13.907 51.243 1.00 82.56 84 PRO A CA 1
ATOM 645 C C . PRO A 1 84 ? -43.829 15.152 50.608 1.00 82.56 84 PRO A C 1
ATOM 647 O O . PRO A 1 84 ? -43.191 16.200 50.555 1.00 82.56 84 PRO A O 1
ATOM 650 N N . GLY A 1 85 ? -45.101 15.085 50.201 1.00 83.56 85 GLY A N 1
ATOM 651 C CA . GLY A 1 85 ? -45.805 16.199 49.549 1.00 83.56 85 GLY A CA 1
ATOM 652 C C . GLY A 1 85 ? -46.089 17.415 50.441 1.00 83.56 85 GLY A C 1
ATOM 653 O O . GLY A 1 85 ? -46.533 18.441 49.942 1.00 83.56 85 GLY A O 1
ATOM 654 N N . THR A 1 86 ? -45.838 17.328 51.750 1.00 90.69 86 THR A N 1
ATOM 655 C CA . THR A 1 86 ? -46.065 18.433 52.705 1.00 90.69 86 THR A CA 1
ATOM 656 C C . THR A 1 86 ? -44.788 19.169 53.113 1.00 90.69 86 THR A C 1
ATOM 658 O O . THR A 1 86 ? -44.842 20.140 53.870 1.00 90.69 86 THR A O 1
ATOM 661 N N . ILE A 1 87 ? -43.628 18.730 52.620 1.00 91.44 87 ILE A N 1
ATOM 662 C CA . ILE A 1 87 ? -42.340 19.335 52.957 1.00 91.44 87 ILE A CA 1
ATOM 663 C C . ILE A 1 87 ? -42.192 20.648 52.181 1.00 91.44 87 ILE A C 1
ATOM 665 O O . ILE A 1 87 ? -42.107 20.659 50.956 1.00 91.44 87 ILE A O 1
ATOM 669 N N . THR A 1 88 ? -42.140 21.769 52.899 1.00 91.31 88 THR A N 1
ATOM 670 C CA . THR A 1 88 ? -41.946 23.088 52.282 1.00 91.31 88 THR A CA 1
ATOM 671 C C . THR A 1 88 ? -40.490 23.303 51.869 1.00 91.31 88 THR A C 1
ATOM 673 O O . THR A 1 88 ? -39.565 22.783 52.496 1.00 91.31 88 THR A O 1
ATOM 676 N N . MET A 1 89 ? -40.258 24.142 50.856 1.00 85.31 89 MET A N 1
ATOM 677 C CA . MET A 1 89 ? -38.896 24.449 50.397 1.00 85.31 89 MET A CA 1
ATOM 678 C C . MET A 1 89 ? -38.031 25.087 51.497 1.00 85.31 89 MET A C 1
ATOM 680 O O . MET A 1 89 ? -36.838 24.820 51.579 1.00 85.31 89 MET A O 1
ATOM 684 N N . ASN A 1 90 ? -38.639 25.858 52.406 1.00 90.94 90 ASN A N 1
ATOM 685 C CA . ASN A 1 90 ? -37.951 26.418 53.573 1.00 90.94 90 ASN A CA 1
ATOM 686 C C . ASN A 1 90 ? -37.504 25.337 54.573 1.00 90.94 90 ASN A C 1
ATOM 688 O O . ASN A 1 90 ? -36.477 25.485 55.232 1.00 90.94 90 ASN A O 1
ATOM 692 N N . ALA A 1 91 ? -38.266 24.246 54.701 1.00 90.50 91 ALA A N 1
ATOM 693 C CA . ALA A 1 91 ? -37.854 23.107 55.514 1.00 90.50 91 ALA A CA 1
ATOM 694 C C . ALA A 1 91 ? -36.675 22.368 54.863 1.00 90.50 91 ALA A C 1
ATOM 696 O O . ALA A 1 91 ? -35.726 22.018 55.560 1.00 90.50 91 ALA A O 1
ATOM 697 N N . ILE A 1 92 ? -36.697 22.206 53.534 1.00 91.88 92 ILE A N 1
ATOM 698 C CA . ILE A 1 92 ? -35.586 21.627 52.762 1.00 91.88 92 ILE A CA 1
ATOM 699 C C . ILE A 1 92 ? -34.315 22.453 52.955 1.00 91.88 92 ILE A C 1
ATOM 701 O O . ILE A 1 92 ? -33.293 21.910 53.362 1.00 91.88 92 ILE A O 1
ATOM 705 N N . THR A 1 93 ? -34.371 23.770 52.734 1.00 89.00 93 THR A N 1
ATOM 706 C CA . THR A 1 93 ? -33.189 24.637 52.862 1.00 89.00 93 THR A CA 1
ATOM 707 C C . THR A 1 93 ? -32.627 24.647 54.277 1.00 89.00 93 THR A C 1
ATOM 709 O O . THR A 1 93 ? -31.410 24.680 54.443 1.00 89.00 93 THR A O 1
ATOM 712 N N . ARG A 1 94 ? -33.482 24.559 55.301 1.00 91.81 94 ARG A N 1
ATOM 713 C CA . ARG A 1 94 ? -33.044 24.445 56.695 1.00 91.81 94 ARG A CA 1
ATOM 714 C C . ARG A 1 94 ? -32.350 23.113 56.981 1.00 91.81 94 ARG A C 1
ATOM 716 O O . ARG A 1 94 ? -31.277 23.117 57.574 1.00 91.81 94 ARG A O 1
ATOM 723 N N . VAL A 1 95 ? -32.926 21.994 56.536 1.00 92.19 95 VAL A N 1
ATOM 724 C CA . VAL A 1 95 ? -32.309 20.664 56.683 1.00 92.19 95 VAL A CA 1
ATOM 725 C C . VAL A 1 95 ? -30.975 20.600 55.937 1.00 92.19 95 VAL A C 1
ATOM 727 O O . VAL A 1 95 ? -29.995 20.061 56.454 1.00 92.19 95 VAL A O 1
ATOM 730 N N . GLU A 1 96 ? -30.898 21.191 54.746 1.00 91.62 96 GLU A N 1
ATOM 731 C CA . GLU A 1 96 ? -29.640 21.297 54.010 1.00 91.62 96 GLU A CA 1
ATOM 732 C C . GLU A 1 96 ? -28.628 22.183 54.735 1.00 91.62 96 GLU A C 1
ATOM 734 O O . GLU A 1 96 ? -27.469 21.803 54.833 1.00 91.62 96 GLU A O 1
ATOM 739 N N . ALA A 1 97 ? -29.037 23.316 55.312 1.00 89.94 97 ALA A N 1
ATOM 740 C CA . ALA A 1 97 ? -28.138 24.181 56.074 1.00 89.94 97 ALA A CA 1
ATOM 741 C C . ALA A 1 97 ? -27.554 23.476 57.311 1.00 89.94 97 ALA A C 1
ATOM 743 O O . ALA A 1 97 ? -26.354 23.590 57.562 1.00 89.94 97 ALA A O 1
ATOM 744 N N . GLU A 1 98 ? -28.374 22.716 58.042 1.00 88.62 98 GLU A N 1
ATOM 745 C CA . GLU A 1 98 ? -27.950 21.957 59.229 1.00 88.62 98 GLU A CA 1
ATOM 746 C C . GLU A 1 98 ? -27.043 20.770 58.857 1.00 88.62 98 GLU A C 1
ATOM 748 O O . GLU A 1 98 ? -26.093 20.452 59.571 1.00 88.62 98 GLU A O 1
ATOM 753 N N . THR A 1 99 ? -27.261 20.147 57.696 1.00 89.38 99 THR A N 1
ATOM 754 C CA . THR A 1 99 ? -26.414 19.036 57.224 1.00 89.38 99 THR A CA 1
ATOM 755 C C . THR A 1 99 ? -25.182 19.492 56.433 1.00 89.38 99 THR A C 1
ATOM 757 O O . THR A 1 99 ? -24.218 18.734 56.318 1.00 89.38 99 THR A O 1
ATOM 760 N N . LYS A 1 100 ? -25.157 20.748 55.966 1.00 88.06 100 LYS A N 1
ATOM 761 C CA . LYS A 1 100 ? -24.177 21.305 55.021 1.00 88.06 100 LYS A CA 1
ATOM 762 C C . LYS A 1 100 ? -22.730 21.012 55.374 1.00 88.06 100 LYS A C 1
ATOM 764 O O . LYS A 1 100 ? -21.948 20.742 54.470 1.00 88.06 100 LYS A O 1
ATOM 769 N N . VAL A 1 101 ? -22.345 21.126 56.645 1.00 82.81 101 VAL A N 1
ATOM 770 C CA . VAL A 1 101 ? -20.933 21.030 57.046 1.00 82.81 101 VAL A CA 1
ATOM 771 C C . VAL A 1 101 ? -20.358 19.678 56.632 1.00 82.81 101 VAL A C 1
ATOM 773 O O . VAL A 1 101 ? -19.375 19.637 55.898 1.00 82.81 101 VAL A O 1
ATOM 776 N N . ILE A 1 102 ? -21.011 18.580 57.013 1.00 80.12 102 ILE A N 1
ATOM 777 C CA . ILE A 1 102 ? -20.513 17.231 56.725 1.00 80.12 102 ILE A CA 1
ATOM 778 C C . ILE A 1 102 ? -20.784 16.830 55.277 1.00 80.12 102 ILE A C 1
ATOM 780 O O . ILE A 1 102 ? -19.915 16.250 54.624 1.00 80.12 102 ILE A O 1
ATOM 784 N N . THR A 1 103 ? -21.946 17.189 54.731 1.00 79.94 103 THR A N 1
ATOM 785 C CA . THR A 1 103 ? -22.269 16.865 53.336 1.00 79.94 103 THR A CA 1
ATOM 786 C C . THR A 1 103 ? -21.327 17.577 52.365 1.00 79.94 103 THR A C 1
ATOM 788 O O . THR A 1 103 ? -20.879 16.972 51.395 1.00 79.94 103 THR A O 1
ATOM 791 N N . SER A 1 104 ? -20.895 18.805 52.673 1.00 83.56 104 SER A N 1
ATOM 792 C CA . SER A 1 104 ? -19.872 19.520 51.893 1.00 83.56 104 SER A CA 1
ATOM 793 C C . SER A 1 104 ? -18.513 18.819 51.923 1.00 83.56 104 SER A C 1
ATOM 795 O O . SER A 1 104 ? -17.825 18.823 50.905 1.00 83.56 104 SER A O 1
ATOM 797 N N . PHE A 1 105 ? -18.126 18.181 53.035 1.00 84.44 105 PHE A N 1
ATOM 798 C CA . PHE A 1 105 ? -16.910 17.359 53.076 1.00 84.44 105 PHE A CA 1
ATOM 799 C C . PHE A 1 105 ? -17.040 16.109 52.205 1.00 84.44 105 PHE A C 1
ATOM 801 O O . PHE A 1 105 ? -16.111 15.796 51.464 1.00 84.44 105 PHE A O 1
ATOM 808 N N . ILE A 1 106 ? -18.187 15.425 52.240 1.00 82.94 106 ILE A N 1
ATOM 809 C CA . ILE A 1 106 ? -18.434 14.237 51.410 1.00 82.94 106 ILE A CA 1
ATOM 810 C C . ILE A 1 106 ? -18.436 14.611 49.925 1.00 82.94 106 ILE A C 1
ATOM 812 O O . ILE A 1 106 ? -17.694 14.019 49.141 1.00 82.94 106 ILE A O 1
ATOM 816 N N . TYR A 1 107 ? -19.207 15.626 49.529 1.00 83.62 107 TYR A N 1
ATOM 817 C CA . TYR A 1 107 ? -19.244 16.095 48.143 1.00 83.62 107 TYR A CA 1
ATOM 818 C C . TYR A 1 107 ? -17.900 16.670 47.697 1.00 83.62 107 TYR A C 1
ATOM 820 O O . TYR A 1 107 ? -17.488 16.437 46.563 1.00 83.62 107 TYR A O 1
ATOM 828 N N . GLY A 1 108 ? -17.184 17.358 48.588 1.00 89.62 108 GLY A N 1
ATOM 829 C CA . GLY A 1 108 ? -15.824 17.828 48.349 1.00 89.62 108 GLY A CA 1
ATOM 830 C C . GLY A 1 108 ? -14.848 16.676 48.112 1.00 89.62 108 GLY A C 1
ATOM 831 O O . GLY A 1 108 ? -14.080 16.726 47.158 1.00 89.62 108 GLY A O 1
ATOM 832 N N . ALA A 1 109 ? -14.916 15.606 48.908 1.00 87.31 109 ALA A N 1
ATOM 833 C CA . ALA A 1 109 ? -14.077 14.419 48.753 1.00 87.31 109 ALA A CA 1
ATOM 834 C C . ALA A 1 109 ? -14.397 13.645 47.466 1.00 87.31 109 ALA A C 1
ATOM 836 O O . ALA A 1 109 ? -13.481 13.258 46.742 1.00 87.31 109 ALA A O 1
ATOM 837 N N . VAL A 1 110 ? -15.680 13.464 47.137 1.00 85.31 110 VAL A N 1
ATOM 838 C CA . VAL A 1 110 ? -16.113 12.842 45.874 1.00 85.31 110 VAL A CA 1
ATOM 839 C C . VAL A 1 110 ? -15.693 13.701 44.682 1.00 85.31 110 VAL A C 1
ATOM 841 O O . VAL A 1 110 ? -15.127 13.186 43.722 1.00 85.31 110 VAL A O 1
ATOM 844 N N . GLY A 1 111 ? -15.911 15.016 44.751 1.00 87.31 111 GLY A N 1
ATOM 845 C CA . GLY A 1 111 ? -15.500 15.967 43.721 1.00 87.31 111 GLY A CA 1
ATOM 846 C C . GLY A 1 111 ? -13.986 15.977 43.523 1.00 87.31 111 GLY A C 1
ATOM 847 O O . GLY A 1 111 ? -13.517 15.904 42.389 1.00 87.31 111 GLY A O 1
ATOM 848 N N . PHE A 1 112 ? -13.219 15.975 44.613 1.00 91.69 112 PHE A N 1
ATOM 849 C CA . PHE A 1 112 ? -11.765 15.865 44.586 1.00 91.69 112 PHE A CA 1
ATOM 850 C C . PHE A 1 112 ? -11.313 14.523 44.003 1.00 91.69 112 PHE A C 1
ATOM 852 O O . PHE A 1 112 ? -10.451 14.511 43.136 1.00 91.69 112 PHE A O 1
ATOM 859 N N . TYR A 1 113 ? -11.931 13.401 44.381 1.00 90.38 113 TYR A N 1
ATOM 860 C CA . TYR A 1 113 ? -11.649 12.087 43.796 1.00 90.38 113 TYR A CA 1
ATOM 861 C C . TYR A 1 113 ? -11.928 12.048 42.287 1.00 90.38 113 TYR A C 1
ATOM 863 O O . TYR A 1 113 ? -11.104 11.559 41.513 1.00 90.38 113 TYR A O 1
ATOM 871 N N . CYS A 1 114 ? -13.060 12.600 41.847 1.00 82.38 114 CYS A N 1
ATOM 872 C CA . CYS A 1 114 ? -13.392 12.735 40.431 1.00 82.38 114 CYS A CA 1
ATOM 873 C C . CYS A 1 114 ? -12.381 13.629 39.702 1.00 82.38 114 CYS A C 1
ATOM 875 O O . CYS A 1 114 ? -11.921 13.269 38.619 1.00 82.38 114 CYS A O 1
ATOM 877 N N . ALA A 1 115 ? -11.984 14.752 40.307 1.00 84.75 115 ALA A N 1
ATOM 878 C CA . ALA A 1 115 ? -10.951 15.629 39.771 1.00 84.75 115 ALA A CA 1
ATOM 879 C C . ALA A 1 115 ? -9.607 14.897 39.666 1.00 84.75 115 ALA A C 1
ATOM 881 O O . ALA A 1 115 ? -9.001 14.925 38.602 1.00 84.75 115 ALA A O 1
ATOM 882 N N . LEU A 1 116 ? -9.182 14.160 40.697 1.00 88.00 116 LEU A N 1
ATOM 883 C CA . LEU A 1 116 ? -7.986 13.316 40.655 1.00 88.00 116 LEU A CA 1
ATOM 884 C C . LEU A 1 116 ? -8.076 12.293 39.515 1.00 88.00 116 LEU A C 1
ATOM 886 O O . LEU A 1 116 ? -7.151 12.176 38.723 1.00 88.00 116 LEU A O 1
ATOM 890 N N . LYS A 1 117 ? -9.201 11.588 39.367 1.00 81.94 117 LYS A N 1
ATOM 891 C CA . LYS A 1 117 ? -9.415 10.625 38.274 1.00 81.94 117 LYS A CA 1
ATOM 892 C C . LYS A 1 117 ? -9.369 11.266 36.884 1.00 81.94 117 LYS A C 1
ATOM 894 O O . LYS A 1 117 ? -8.937 10.610 35.939 1.00 81.94 117 LYS A O 1
ATOM 899 N N . LEU A 1 118 ? -9.825 12.510 36.748 1.00 80.81 118 LEU A N 1
ATOM 900 C CA . LEU A 1 118 ? -9.797 13.255 35.488 1.00 80.81 118 LEU A CA 1
ATOM 901 C C . LEU A 1 118 ? -8.408 13.833 35.185 1.00 80.81 118 LEU A C 1
ATOM 903 O O . LEU A 1 118 ? -7.948 13.718 34.053 1.00 80.81 118 LEU A O 1
ATOM 907 N N . PHE A 1 119 ? -7.732 14.412 36.180 1.00 81.31 119 PHE A N 1
ATOM 908 C CA . PHE A 1 119 ? -6.398 15.004 36.041 1.00 81.31 119 PHE A CA 1
ATOM 909 C C . PHE A 1 119 ? -5.300 13.950 35.892 1.00 81.31 119 PHE A C 1
ATOM 911 O O . PHE A 1 119 ? -4.391 14.127 35.087 1.00 81.31 119 PHE A O 1
ATOM 918 N N . PHE A 1 120 ? -5.398 12.843 36.628 1.00 80.50 120 PHE A N 1
ATOM 919 C CA . PHE A 1 120 ? -4.449 11.729 36.576 1.00 80.50 120 PHE A CA 1
ATOM 920 C C . PHE A 1 120 ? -4.890 10.617 35.627 1.00 80.50 120 PHE A C 1
ATOM 922 O O . PHE A 1 120 ? -4.366 9.505 35.693 1.00 80.50 120 PHE A O 1
ATOM 929 N N . ARG A 1 121 ? -5.839 10.890 34.724 1.00 67.19 121 ARG A N 1
ATOM 930 C CA . ARG A 1 121 ? -6.124 9.971 33.625 1.00 67.19 121 ARG A CA 1
ATOM 931 C C . ARG A 1 121 ? -4.886 9.952 32.723 1.00 67.19 121 ARG A C 1
ATOM 933 O O . ARG A 1 121 ? -4.556 11.001 32.162 1.00 67.19 121 ARG A O 1
ATOM 940 N N . PRO A 1 122 ? -4.174 8.821 32.589 1.00 62.66 122 PRO A N 1
ATOM 941 C CA . PRO A 1 122 ? -3.050 8.762 31.673 1.00 62.66 122 PRO A CA 1
ATOM 942 C C . PRO A 1 122 ? -3.573 9.104 30.275 1.00 62.66 122 PRO A C 1
ATOM 944 O O . PRO A 1 122 ? -4.488 8.466 29.763 1.00 62.66 122 PRO A O 1
ATOM 947 N N . ARG A 1 123 ? -3.042 10.178 29.674 1.00 62.09 123 ARG A N 1
ATOM 948 C CA . ARG A 1 123 ? -3.429 10.613 28.317 1.00 62.09 123 ARG A CA 1
ATOM 949 C C . ARG A 1 123 ? -3.044 9.571 27.257 1.00 62.09 123 ARG A C 1
ATOM 951 O O . ARG A 1 123 ? -3.601 9.590 26.166 1.00 62.09 123 ARG A O 1
ATOM 958 N N . PHE A 1 124 ? -2.121 8.675 27.612 1.00 64.19 124 PHE A N 1
ATOM 959 C CA . PHE A 1 124 ? -1.687 7.506 26.858 1.00 64.19 124 PHE A CA 1
ATOM 960 C C . PHE A 1 124 ? -1.453 6.367 27.852 1.00 64.19 124 PHE A C 1
ATOM 962 O O . PHE A 1 124 ? -0.690 6.545 28.801 1.00 64.19 124 PHE A O 1
ATOM 969 N N . ASP A 1 125 ? -2.123 5.230 27.656 1.00 69.94 125 ASP A N 1
ATOM 970 C CA . ASP A 1 125 ? -2.155 4.153 28.652 1.00 69.94 125 ASP A CA 1
ATOM 971 C C . ASP A 1 125 ? -0.781 3.506 28.885 1.00 69.94 125 ASP A C 1
ATOM 973 O O . ASP A 1 125 ? -0.531 3.060 29.998 1.00 69.94 125 ASP A O 1
ATOM 977 N N . ASN A 1 126 ? 0.117 3.493 27.885 1.00 79.06 126 ASN A N 1
ATOM 978 C CA . ASN A 1 126 ? 1.491 2.984 27.996 1.00 79.06 126 ASN A CA 1
ATOM 979 C C . ASN A 1 126 ? 2.418 3.613 26.931 1.00 79.06 126 ASN A C 1
ATOM 981 O O . ASN A 1 126 ? 1.968 3.831 25.802 1.00 79.06 126 ASN A O 1
ATOM 985 N N . PRO A 1 127 ? 3.706 3.879 27.235 1.00 83.75 127 PRO A N 1
ATOM 986 C CA . PRO A 1 127 ? 4.698 4.166 26.203 1.00 83.75 127 PRO A CA 1
ATOM 987 C C . PRO A 1 127 ? 4.910 2.910 25.348 1.00 83.75 127 PRO A C 1
ATOM 989 O O . PRO A 1 127 ? 5.238 1.854 25.880 1.00 83.75 127 PRO A O 1
ATOM 992 N N . LEU A 1 128 ? 4.712 3.027 24.035 1.00 88.31 128 LEU A N 1
ATOM 993 C CA . LEU A 1 128 ? 4.874 1.916 23.094 1.00 88.31 128 LEU A CA 1
ATOM 994 C C . LEU A 1 128 ? 6.259 1.970 22.451 1.00 88.31 128 LEU A C 1
ATOM 996 O O . LEU A 1 128 ? 6.725 3.047 22.068 1.00 88.31 128 LEU A O 1
ATOM 1000 N N . ASN A 1 129 ? 6.891 0.811 22.274 1.00 91.69 129 ASN A N 1
ATOM 1001 C CA . ASN A 1 129 ? 8.021 0.696 21.348 1.00 91.69 129 ASN A CA 1
ATOM 1002 C C . ASN A 1 129 ? 7.529 0.698 19.883 1.00 91.69 129 ASN A C 1
ATOM 1004 O O . ASN A 1 129 ? 6.328 0.651 19.605 1.00 91.69 129 ASN A O 1
ATOM 1008 N N . LEU A 1 130 ? 8.456 0.800 18.925 1.00 90.06 130 LEU A N 1
ATOM 1009 C CA . LEU A 1 130 ? 8.111 0.881 17.501 1.00 90.06 130 LEU A CA 1
ATOM 1010 C C . LEU A 1 130 ? 7.328 -0.357 17.037 1.00 90.06 130 LEU A C 1
ATOM 1012 O O . LEU A 1 130 ? 6.357 -0.230 16.295 1.00 90.06 130 LEU A O 1
ATOM 1016 N N . GLU A 1 131 ? 7.725 -1.544 17.486 1.00 91.50 131 GLU A N 1
ATOM 1017 C CA . GLU A 1 131 ? 7.081 -2.811 17.149 1.00 91.50 131 GLU A CA 1
ATOM 1018 C C . GLU A 1 131 ? 5.648 -2.899 17.688 1.00 91.50 131 GLU A C 1
ATOM 1020 O O . GLU A 1 131 ? 4.744 -3.284 16.950 1.00 91.50 131 GLU A O 1
ATOM 1025 N N . GLU A 1 132 ? 5.420 -2.504 18.939 1.00 92.25 132 GLU A N 1
ATOM 1026 C CA . GLU A 1 132 ? 4.101 -2.436 19.573 1.00 92.25 132 GLU A CA 1
ATOM 1027 C C . GLU A 1 132 ? 3.213 -1.396 18.896 1.00 92.25 132 GLU A C 1
ATOM 1029 O O . GLU A 1 132 ? 2.031 -1.651 18.664 1.00 92.25 132 GLU A O 1
ATOM 1034 N N . LEU A 1 133 ? 3.783 -0.248 18.518 1.00 91.94 133 LEU A N 1
ATOM 1035 C CA . LEU A 1 133 ? 3.064 0.778 17.775 1.00 91.94 133 LEU A CA 1
ATOM 1036 C C . LEU A 1 133 ? 2.637 0.259 16.397 1.00 91.94 133 LEU A C 1
ATOM 1038 O O . LEU A 1 133 ? 1.478 0.424 16.017 1.00 91.94 133 LEU A O 1
ATOM 1042 N N . ILE A 1 134 ? 3.537 -0.401 15.659 1.00 92.38 134 ILE A N 1
ATOM 1043 C CA . ILE A 1 134 ? 3.217 -1.024 14.366 1.00 92.38 134 ILE A CA 1
ATOM 1044 C C . ILE A 1 134 ? 2.160 -2.118 14.555 1.00 92.38 134 ILE A C 1
ATOM 1046 O O . ILE A 1 134 ? 1.182 -2.157 13.807 1.00 92.38 134 ILE A O 1
ATOM 1050 N N . GLU A 1 135 ? 2.306 -2.983 15.559 1.00 93.31 135 GLU A N 1
ATOM 1051 C CA . GLU A 1 135 ? 1.349 -4.048 15.867 1.00 93.31 135 GLU A CA 1
ATOM 1052 C C . GLU A 1 135 ? -0.042 -3.470 16.162 1.00 93.31 135 GLU A C 1
ATOM 1054 O O . GLU A 1 135 ? -1.027 -3.898 15.558 1.00 93.31 135 GLU A O 1
ATOM 1059 N N . GLN A 1 136 ? -0.132 -2.451 17.020 1.00 92.69 136 GLN A N 1
ATOM 1060 C CA . GLN A 1 136 ? -1.393 -1.809 17.382 1.00 92.69 136 GLN A CA 1
ATOM 1061 C C . GLN A 1 136 ? -2.031 -1.093 16.187 1.00 92.69 136 GLN A C 1
ATOM 1063 O O . GLN A 1 136 ? -3.202 -1.329 15.891 1.00 92.69 136 GLN A O 1
ATOM 1068 N N . GLN A 1 137 ? -1.276 -0.246 15.482 1.00 93.25 137 GLN A N 1
ATOM 1069 C CA . GLN A 1 137 ? -1.796 0.576 14.384 1.00 93.25 137 GLN A CA 1
ATOM 1070 C C . GLN A 1 137 ? -2.217 -0.263 13.177 1.00 93.25 137 GLN A C 1
ATOM 1072 O O . GLN A 1 137 ? -3.253 0.004 12.568 1.00 93.25 137 GLN A O 1
ATOM 1077 N N . THR A 1 138 ? -1.454 -1.304 12.836 1.00 93.75 138 THR A N 1
ATOM 1078 C CA . THR A 1 138 ? -1.795 -2.182 11.705 1.00 93.75 138 THR A CA 1
ATOM 1079 C C . THR A 1 138 ? -2.966 -3.110 12.005 1.00 93.75 138 THR A C 1
ATOM 1081 O O . THR A 1 138 ? -3.647 -3.550 11.081 1.00 93.75 138 THR A O 1
ATOM 1084 N N . LYS A 1 139 ? -3.234 -3.410 13.281 1.00 91.88 139 LYS A N 1
ATOM 1085 C CA . LYS A 1 139 ? -4.369 -4.244 13.685 1.00 91.88 139 LYS A CA 1
ATOM 1086 C C . LYS A 1 139 ? -5.693 -3.479 13.676 1.00 91.88 139 LYS A C 1
ATOM 1088 O O . LYS A 1 139 ? -6.716 -4.068 13.339 1.00 91.88 139 LYS A O 1
ATOM 1093 N N . THR A 1 140 ? -5.682 -2.198 14.047 1.00 86.62 140 THR A N 1
ATOM 1094 C CA . THR A 1 140 ? -6.909 -1.406 14.243 1.00 86.62 140 THR A CA 1
ATOM 1095 C C . THR A 1 140 ? -7.210 -0.443 13.101 1.00 86.62 140 THR A C 1
ATOM 1097 O O . THR A 1 140 ? -8.363 -0.358 12.688 1.00 86.62 140 THR A O 1
ATOM 1100 N N . VAL A 1 141 ? -6.203 0.263 12.577 1.00 90.25 141 VAL A N 1
ATOM 1101 C CA . VAL A 1 141 ? -6.409 1.366 11.623 1.00 90.25 141 VAL A CA 1
ATOM 1102 C C . VAL A 1 141 ? -5.918 0.991 10.226 1.00 90.25 141 VAL A C 1
ATOM 1104 O O . VAL A 1 141 ? -6.679 1.015 9.262 1.00 90.25 141 VAL A O 1
ATOM 1107 N N . TRP A 1 142 ? -4.653 0.590 10.101 1.00 93.25 142 TRP A N 1
ATOM 1108 C CA . TRP A 1 142 ? -3.960 0.478 8.812 1.00 93.25 142 TRP A CA 1
ATOM 1109 C C . TRP A 1 142 ? -3.689 -0.977 8.428 1.00 93.25 142 TRP A C 1
ATOM 1111 O O . TRP A 1 142 ? -2.539 -1.406 8.296 1.00 93.25 142 TRP A O 1
ATOM 1121 N N . ARG A 1 143 ? -4.762 -1.756 8.239 1.00 95.50 143 ARG A N 1
ATOM 1122 C CA . ARG A 1 143 ? -4.677 -3.203 7.957 1.00 95.50 143 ARG A CA 1
ATOM 1123 C C . ARG A 1 143 ? -3.835 -3.548 6.727 1.00 95.50 143 ARG A C 1
ATOM 1125 O O . ARG A 1 143 ? -3.170 -4.576 6.722 1.00 95.50 143 ARG A O 1
ATOM 1132 N N . PHE A 1 144 ? -3.790 -2.691 5.710 1.00 95.38 144 PHE A N 1
ATOM 1133 C CA . PHE A 1 144 ? -2.972 -2.913 4.508 1.00 95.38 144 PHE A CA 1
ATOM 1134 C C . PHE A 1 144 ? -1.456 -2.916 4.781 1.00 95.38 144 PHE A C 1
ATOM 1136 O O . PHE A 1 144 ? -0.696 -3.492 4.005 1.00 95.38 144 PHE A O 1
ATOM 1143 N N . ASN A 1 145 ? -1.003 -2.417 5.934 1.00 95.38 145 ASN A N 1
ATOM 1144 C CA . ASN A 1 145 ? 0.393 -2.498 6.377 1.00 95.38 145 ASN A CA 1
ATOM 1145 C C . ASN A 1 145 ? 0.671 -3.663 7.345 1.00 95.38 145 ASN A C 1
ATOM 1147 O O . ASN A 1 145 ? 1.778 -3.774 7.867 1.00 95.38 145 ASN A O 1
ATOM 1151 N N . ARG A 1 146 ? -0.296 -4.563 7.582 1.00 96.06 146 ARG A N 1
ATOM 1152 C CA . ARG A 1 146 ? -0.175 -5.657 8.559 1.00 96.06 146 ARG A CA 1
ATOM 1153 C C . ARG A 1 146 ? 1.045 -6.555 8.369 1.00 96.06 146 ARG A C 1
ATOM 1155 O O . ARG A 1 146 ? 1.635 -6.987 9.357 1.00 96.06 146 ARG A O 1
ATOM 1162 N N . HIS A 1 147 ? 1.471 -6.801 7.135 1.00 95.00 147 HIS A N 1
ATOM 1163 C CA . HIS A 1 147 ? 2.672 -7.596 6.870 1.00 95.00 147 HIS A CA 1
ATOM 1164 C C . HIS A 1 147 ? 3.951 -7.020 7.507 1.00 95.00 147 HIS A C 1
ATOM 1166 O O . HIS A 1 147 ? 4.831 -7.803 7.857 1.00 95.00 147 HIS A O 1
ATOM 1172 N N . LEU A 1 148 ? 4.052 -5.700 7.723 1.00 93.56 148 LEU A N 1
ATOM 1173 C CA . LEU A 1 148 ? 5.224 -5.066 8.347 1.00 93.56 148 LEU A CA 1
ATOM 1174 C C . LEU A 1 148 ? 5.386 -5.440 9.826 1.00 93.56 148 LEU A C 1
ATOM 1176 O O . LEU A 1 148 ? 6.502 -5.455 10.336 1.00 93.56 148 LEU A O 1
ATOM 1180 N N . ALA A 1 149 ? 4.296 -5.812 10.507 1.00 93.31 149 ALA A N 1
ATOM 1181 C CA . ALA A 1 149 ? 4.361 -6.284 11.889 1.00 93.31 149 ALA A CA 1
ATOM 1182 C C . ALA A 1 149 ? 5.103 -7.628 12.014 1.00 93.31 149 ALA A C 1
ATOM 1184 O O . ALA A 1 149 ? 5.684 -7.937 13.053 1.00 93.31 149 ALA A O 1
ATOM 1185 N N . LYS A 1 150 ? 5.096 -8.446 10.951 1.00 92.00 150 LYS A N 1
ATOM 1186 C CA . LYS A 1 150 ? 5.809 -9.735 10.904 1.00 92.00 150 LYS A CA 1
ATOM 1187 C C . LYS A 1 150 ? 7.118 -9.653 10.131 1.00 92.00 150 LYS A C 1
ATOM 1189 O O . LYS A 1 150 ? 8.065 -10.369 10.451 1.00 92.00 150 LYS A O 1
ATOM 1194 N N . ILE A 1 151 ? 7.169 -8.798 9.115 1.00 90.50 151 ILE A N 1
ATOM 1195 C CA . ILE A 1 151 ? 8.313 -8.634 8.231 1.00 90.50 151 ILE A CA 1
ATOM 1196 C C . ILE A 1 151 ? 8.938 -7.276 8.519 1.00 90.50 151 ILE A C 1
ATOM 1198 O O . ILE A 1 151 ? 8.506 -6.259 7.989 1.00 90.50 151 ILE A O 1
ATOM 1202 N N . ASN A 1 152 ? 9.971 -7.279 9.359 1.00 87.94 152 ASN A N 1
ATOM 1203 C CA . ASN A 1 152 ? 10.725 -6.076 9.683 1.00 87.94 152 ASN A CA 1
ATOM 1204 C C . ASN A 1 152 ? 11.839 -5.859 8.633 1.00 87.94 152 ASN A C 1
ATOM 1206 O O . ASN A 1 152 ? 12.768 -6.674 8.580 1.00 87.94 152 ASN A O 1
ATOM 1210 N N . PRO A 1 153 ? 11.796 -4.774 7.830 1.00 87.50 153 PRO A N 1
ATOM 1211 C CA . PRO A 1 153 ? 12.821 -4.473 6.829 1.00 87.50 153 PRO A CA 1
ATOM 1212 C C . PRO A 1 153 ? 14.235 -4.364 7.412 1.00 87.50 153 PRO A C 1
ATOM 1214 O O . PRO A 1 153 ? 15.193 -4.798 6.778 1.00 87.50 153 PRO A O 1
ATOM 1217 N N . LEU A 1 154 ? 14.368 -3.875 8.652 1.00 86.56 154 LEU A N 1
ATOM 1218 C CA . LEU A 1 154 ? 15.657 -3.686 9.327 1.00 86.56 154 LEU A CA 1
ATOM 1219 C C . LEU A 1 154 ? 16.377 -5.010 9.623 1.00 86.56 154 LEU A C 1
ATOM 1221 O O . LEU A 1 154 ? 17.582 -5.020 9.860 1.00 86.56 154 LEU A O 1
ATOM 1225 N N . ARG A 1 155 ? 15.660 -6.143 9.590 1.00 87.06 155 ARG A N 1
ATOM 1226 C CA . ARG A 1 155 ? 16.244 -7.475 9.816 1.00 87.06 155 ARG A CA 1
ATOM 1227 C C . ARG A 1 155 ? 16.913 -8.073 8.577 1.00 87.06 155 ARG A C 1
ATOM 1229 O O . ARG A 1 155 ? 17.643 -9.047 8.718 1.00 87.06 155 ARG A O 1
ATOM 1236 N N . TYR A 1 156 ? 16.690 -7.516 7.384 1.00 83.69 156 TYR A N 1
ATOM 1237 C CA . TYR A 1 156 ? 17.291 -8.022 6.138 1.00 83.69 156 TYR A CA 1
ATOM 1238 C C . TYR A 1 156 ? 18.725 -7.529 5.901 1.00 83.69 156 TYR A C 1
ATOM 1240 O O . TYR A 1 156 ? 19.406 -8.036 5.012 1.00 83.69 156 TYR A O 1
ATOM 1248 N N . GLY A 1 157 ? 19.190 -6.570 6.701 1.00 86.06 157 GLY A N 1
ATOM 1249 C CA . GLY A 1 157 ? 20.525 -5.990 6.619 1.00 86.06 157 GLY A CA 1
ATOM 1250 C C . GLY A 1 157 ? 20.481 -4.466 6.672 1.00 86.06 157 GLY A C 1
ATOM 1251 O O . GLY A 1 157 ? 19.462 -3.847 6.384 1.00 86.06 157 GLY A O 1
ATOM 1252 N N . LEU A 1 158 ? 21.610 -3.864 7.045 1.00 88.62 158 LEU A N 1
ATOM 1253 C CA . LEU A 1 158 ? 21.777 -2.406 7.075 1.00 88.62 158 LEU A CA 1
ATOM 1254 C C . LEU A 1 158 ? 22.250 -1.837 5.727 1.00 88.62 158 LEU A C 1
ATOM 1256 O O . LEU A 1 158 ? 22.261 -0.623 5.536 1.00 88.62 158 LEU A O 1
ATOM 1260 N N . ASP A 1 159 ? 22.652 -2.700 4.789 1.00 91.31 159 ASP A N 1
ATOM 1261 C CA . ASP A 1 159 ? 23.069 -2.279 3.453 1.00 91.31 159 ASP A CA 1
ATOM 1262 C C . ASP A 1 159 ? 21.844 -1.956 2.594 1.00 91.31 159 ASP A C 1
ATOM 1264 O O . ASP A 1 159 ? 21.180 -2.842 2.055 1.00 91.31 159 ASP A O 1
ATOM 1268 N N . ILE A 1 160 ? 21.588 -0.659 2.429 1.00 91.56 160 ILE A N 1
ATOM 1269 C CA . ILE A 1 160 ? 20.478 -0.119 1.638 1.00 91.56 160 ILE A CA 1
ATOM 1270 C C . ILE A 1 160 ? 20.511 -0.533 0.160 1.00 91.56 160 ILE A C 1
ATOM 1272 O O . ILE A 1 160 ? 19.531 -0.316 -0.547 1.00 91.56 160 ILE A O 1
ATOM 1276 N N . ARG A 1 161 ? 21.622 -1.083 -0.345 1.00 91.56 161 ARG A N 1
ATOM 1277 C CA . ARG A 1 161 ? 21.762 -1.510 -1.747 1.00 91.56 161 ARG A CA 1
ATOM 1278 C C . ARG A 1 161 ? 21.437 -2.985 -1.955 1.00 91.56 161 ARG A C 1
ATOM 1280 O O . ARG A 1 161 ? 21.295 -3.411 -3.099 1.00 91.56 161 ARG A O 1
ATOM 1287 N N . LYS A 1 162 ? 21.311 -3.764 -0.879 1.00 91.06 162 LYS A N 1
ATOM 1288 C CA . LYS A 1 162 ? 21.111 -5.215 -0.937 1.00 91.06 162 LYS A CA 1
ATOM 1289 C C . LYS A 1 162 ? 19.752 -5.623 -0.381 1.00 91.06 162 LYS A C 1
ATOM 1291 O O . LYS A 1 162 ? 19.102 -4.898 0.365 1.00 91.06 162 LYS A O 1
ATOM 1296 N N . GLY A 1 163 ? 19.329 -6.826 -0.759 1.00 91.69 163 GLY A N 1
ATOM 1297 C CA . GLY A 1 163 ? 18.098 -7.433 -0.268 1.00 91.69 163 GLY A CA 1
ATOM 1298 C C . GLY A 1 163 ? 16.822 -6.940 -0.967 1.00 91.69 163 GLY A C 1
ATOM 1299 O O . GLY A 1 163 ? 16.876 -6.231 -1.980 1.00 91.69 163 GLY A O 1
ATOM 1300 N N . PRO A 1 164 ? 15.654 -7.361 -0.452 1.00 91.44 164 PRO A N 1
ATOM 1301 C CA . PRO A 1 164 ? 14.360 -7.058 -1.062 1.00 91.44 164 PRO A CA 1
ATOM 1302 C C . PRO A 1 164 ? 13.955 -5.585 -0.899 1.00 91.44 164 PRO A C 1
ATOM 1304 O O . PRO A 1 164 ? 13.328 -5.015 -1.787 1.00 91.44 164 PRO A O 1
ATOM 1307 N N . TYR A 1 165 ? 14.380 -4.947 0.194 1.00 92.75 165 TYR A N 1
ATOM 1308 C CA . TYR A 1 165 ? 14.084 -3.546 0.518 1.00 92.75 165 TYR A CA 1
ATOM 1309 C C . TYR A 1 165 ? 15.152 -2.564 0.026 1.00 92.75 165 TYR A C 1
ATOM 1311 O O . TYR A 1 165 ? 15.222 -1.435 0.510 1.00 92.75 165 TYR A O 1
ATOM 1319 N N . ARG A 1 166 ? 16.005 -2.981 -0.917 1.00 94.00 166 ARG A N 1
ATOM 1320 C CA . ARG A 1 166 ? 17.047 -2.104 -1.454 1.00 94.00 166 ARG A CA 1
ATOM 1321 C C . ARG A 1 166 ? 16.449 -0.846 -2.088 1.00 94.00 166 ARG A C 1
ATOM 1323 O O . ARG A 1 166 ? 15.372 -0.891 -2.690 1.00 94.00 166 ARG A O 1
ATOM 1330 N N . ILE A 1 167 ? 17.166 0.267 -2.018 1.00 94.31 167 ILE A N 1
ATOM 1331 C CA . ILE A 1 167 ? 16.780 1.496 -2.717 1.00 94.31 167 ILE A CA 1
ATOM 1332 C C . ILE A 1 167 ? 16.818 1.291 -4.235 1.00 94.31 167 ILE A C 1
ATOM 1334 O O . ILE A 1 167 ? 17.446 0.355 -4.734 1.00 94.31 167 ILE A O 1
ATOM 1338 N N . ARG A 1 168 ? 16.119 2.153 -4.976 1.00 94.94 168 ARG A N 1
ATOM 1339 C CA . ARG A 1 168 ? 16.173 2.181 -6.445 1.00 94.94 168 ARG A CA 1
ATOM 1340 C C . ARG A 1 168 ? 17.618 2.327 -6.910 1.00 94.94 168 ARG A C 1
ATOM 1342 O O . ARG A 1 168 ? 18.380 3.122 -6.347 1.00 94.94 168 ARG A O 1
ATOM 1349 N N . GLN A 1 169 ? 17.998 1.557 -7.922 1.00 94.75 169 GLN A N 1
ATOM 1350 C CA . GLN A 1 169 ? 19.336 1.687 -8.482 1.00 94.75 169 GLN A CA 1
ATOM 1351 C C . GLN A 1 169 ? 19.472 2.977 -9.294 1.00 94.75 169 GLN A C 1
ATOM 1353 O O . GLN A 1 169 ? 18.561 3.381 -10.011 1.00 94.75 169 GLN A O 1
ATOM 1358 N N . ARG A 1 170 ? 20.641 3.617 -9.195 1.00 93.19 170 ARG A N 1
ATOM 1359 C CA . ARG A 1 170 ? 20.996 4.732 -10.081 1.00 93.19 170 ARG A CA 1
ATOM 1360 C C . ARG A 1 170 ? 21.368 4.187 -11.465 1.00 93.19 170 ARG A C 1
ATOM 1362 O O . ARG A 1 170 ? 22.066 3.168 -11.497 1.00 93.19 170 ARG A O 1
ATOM 1369 N N . PRO A 1 171 ? 21.041 4.880 -12.569 1.00 94.69 171 PRO A N 1
ATOM 1370 C CA . PRO A 1 171 ? 21.363 4.432 -13.928 1.00 94.69 171 PRO A CA 1
ATOM 1371 C C . PRO A 1 171 ? 22.827 4.025 -14.115 1.00 94.69 171 PRO A C 1
ATOM 1373 O O . PRO A 1 171 ? 23.113 2.909 -14.540 1.00 94.69 171 PRO A O 1
ATOM 1376 N N . ALA A 1 172 ? 23.773 4.856 -13.668 1.00 93.62 172 ALA A N 1
ATOM 1377 C CA . ALA A 1 172 ? 25.203 4.550 -13.753 1.00 93.62 172 ALA A CA 1
ATOM 1378 C C . ALA A 1 172 ? 25.624 3.300 -12.956 1.00 93.62 172 ALA A C 1
ATOM 1380 O O . ALA A 1 172 ? 26.555 2.600 -13.348 1.00 93.62 172 ALA A O 1
ATOM 1381 N N . HIS A 1 173 ? 24.972 3.019 -11.823 1.00 93.81 173 HIS A N 1
ATOM 1382 C CA . HIS A 1 173 ? 25.269 1.828 -11.024 1.00 93.81 173 HIS A CA 1
ATOM 1383 C C . HIS A 1 173 ? 24.707 0.572 -11.688 1.00 93.81 173 HIS A C 1
ATOM 1385 O O . HIS A 1 173 ? 25.443 -0.395 -11.849 1.00 93.81 173 HIS A O 1
ATOM 1391 N N . TYR A 1 174 ? 23.451 0.630 -12.138 1.00 95.50 174 TYR A N 1
ATOM 1392 C CA . TYR A 1 174 ? 22.802 -0.448 -12.882 1.00 95.50 174 TYR A CA 1
ATOM 1393 C C . TYR A 1 174 ? 23.609 -0.805 -14.136 1.00 95.50 174 TYR A C 1
ATOM 1395 O O . TYR A 1 174 ? 23.960 -1.959 -14.361 1.00 95.50 174 TYR A O 1
ATOM 1403 N N . CYS A 1 175 ? 24.018 0.200 -14.911 1.00 95.62 175 CYS A N 1
ATOM 1404 C CA . CYS A 1 175 ? 24.807 -0.018 -16.118 1.00 95.62 175 CYS A CA 1
ATOM 1405 C C . CYS A 1 175 ? 26.179 -0.653 -15.834 1.00 95.62 175 CYS A C 1
ATOM 1407 O O . CYS A 1 175 ? 26.639 -1.474 -16.622 1.00 95.62 175 CYS A O 1
ATOM 1409 N N . ARG A 1 176 ? 26.830 -0.332 -14.707 1.00 93.88 176 ARG A N 1
ATOM 1410 C CA . ARG A 1 176 ? 28.078 -1.004 -14.296 1.00 93.88 176 ARG A CA 1
ATOM 1411 C C . ARG A 1 176 ? 27.835 -2.441 -13.842 1.00 93.88 176 ARG A C 1
ATOM 1413 O O . ARG A 1 176 ? 28.575 -3.324 -14.252 1.00 93.88 176 ARG A O 1
ATOM 1420 N N . GLU A 1 177 ? 26.801 -2.679 -13.037 1.00 94.50 177 GLU A N 1
ATOM 1421 C CA . GLU A 1 177 ? 26.434 -4.017 -12.544 1.00 94.50 177 GLU A CA 1
ATOM 1422 C C . GLU A 1 177 ? 26.119 -4.984 -13.695 1.00 94.50 177 GLU A C 1
ATOM 1424 O O . GLU A 1 177 ? 26.462 -6.163 -13.640 1.00 94.50 177 GLU A O 1
ATOM 1429 N N . HIS A 1 178 ? 25.545 -4.459 -14.778 1.00 96.00 178 HIS A N 1
ATOM 1430 C CA . HIS A 1 178 ? 25.215 -5.206 -15.987 1.00 96.00 178 HIS A CA 1
ATOM 1431 C C . HIS A 1 178 ? 26.294 -5.157 -17.087 1.00 96.00 178 HIS A C 1
ATOM 1433 O O . HIS A 1 178 ? 26.047 -5.632 -18.193 1.00 96.00 178 HIS A O 1
ATOM 1439 N N . ASN A 1 179 ? 27.493 -4.625 -16.808 1.00 95.25 179 ASN A N 1
ATOM 1440 C CA . ASN A 1 179 ? 28.605 -4.503 -17.768 1.00 95.25 179 ASN A CA 1
ATOM 1441 C C . ASN A 1 179 ? 28.242 -3.770 -19.078 1.00 95.25 179 ASN A C 1
ATOM 1443 O O . ASN A 1 179 ? 28.778 -4.088 -20.146 1.00 95.25 179 ASN A O 1
ATOM 1447 N N . LEU A 1 180 ? 27.336 -2.792 -18.988 1.00 95.88 180 LEU A N 1
ATOM 1448 C CA . LEU A 1 180 ? 26.900 -1.937 -20.098 1.00 95.88 180 LEU A CA 1
ATOM 1449 C C . LEU A 1 180 ? 27.851 -0.765 -20.341 1.00 95.88 180 LEU A C 1
ATOM 1451 O O . LEU A 1 180 ? 27.799 -0.138 -21.389 1.00 95.88 180 LEU A O 1
ATOM 1455 N N . ILE A 1 181 ? 28.700 -0.440 -19.366 1.00 93.44 181 ILE A N 1
ATOM 1456 C CA . ILE A 1 181 ? 29.700 0.620 -19.481 1.00 93.44 181 ILE A CA 1
ATOM 1457 C C . ILE A 1 181 ? 31.079 -0.031 -19.423 1.00 93.44 181 ILE A C 1
ATOM 1459 O O . ILE A 1 181 ? 31.410 -0.689 -18.435 1.00 93.44 181 ILE A O 1
ATOM 1463 N N . ARG A 1 182 ? 31.879 0.155 -20.472 1.00 88.81 182 ARG A N 1
ATOM 1464 C CA . ARG A 1 182 ? 33.204 -0.460 -20.639 1.00 88.81 182 ARG A CA 1
ATOM 1465 C C . ARG A 1 182 ? 34.254 0.601 -20.981 1.00 88.81 182 ARG A C 1
ATOM 1467 O O . ARG A 1 182 ? 33.891 1.645 -21.514 1.00 88.81 182 ARG A O 1
ATOM 1474 N N . PRO A 1 183 ? 35.541 0.391 -20.669 1.00 86.81 183 PRO A N 1
ATOM 1475 C CA . PRO A 1 183 ? 36.593 1.308 -21.105 1.00 86.81 183 PRO A CA 1
ATOM 1476 C C . PRO A 1 183 ? 36.695 1.303 -22.637 1.00 86.81 183 PRO A C 1
ATOM 1478 O O . PRO A 1 183 ? 36.601 0.248 -23.258 1.00 86.81 183 PRO A O 1
ATOM 1481 N N . LYS A 1 184 ? 36.861 2.481 -23.255 1.00 82.94 184 LYS A N 1
ATOM 1482 C CA . LYS A 1 184 ? 36.954 2.634 -24.724 1.00 82.94 184 LYS A CA 1
ATOM 1483 C C . LYS A 1 184 ? 38.176 1.937 -25.323 1.00 82.94 184 LYS A C 1
ATOM 1485 O O . LYS A 1 184 ? 38.137 1.509 -26.472 1.00 82.94 184 LYS A O 1
ATOM 1490 N N . ASP A 1 185 ? 39.239 1.845 -24.538 1.00 78.94 185 ASP A N 1
ATOM 1491 C CA . ASP A 1 185 ? 40.464 1.132 -24.863 1.00 78.94 185 ASP A CA 1
ATOM 1492 C C . ASP A 1 185 ? 40.811 0.232 -23.673 1.00 78.94 185 ASP A C 1
ATOM 1494 O O . ASP A 1 185 ? 40.898 0.707 -22.538 1.00 78.94 185 ASP A O 1
ATOM 1498 N N . GLU A 1 186 ? 40.968 -1.067 -23.923 1.00 73.44 186 GLU A N 1
ATOM 1499 C CA . GLU A 1 186 ? 41.288 -2.056 -22.888 1.00 73.44 186 GLU A CA 1
ATOM 1500 C C . GLU A 1 186 ? 42.696 -1.827 -22.310 1.00 73.44 186 GLU A C 1
ATOM 1502 O O . GLU A 1 186 ? 42.947 -2.131 -21.143 1.00 73.44 186 GLU A O 1
ATOM 1507 N N . TYR A 1 187 ? 43.591 -1.212 -23.094 1.00 74.06 187 TYR A N 1
ATOM 1508 C CA . TYR A 1 187 ? 44.966 -0.900 -22.700 1.00 74.06 187 TYR A CA 1
ATOM 1509 C C . TYR A 1 187 ? 45.123 0.514 -22.115 1.00 74.06 187 TYR A C 1
ATOM 1511 O O . TYR A 1 187 ? 46.062 0.762 -21.357 1.00 74.06 187 TYR A O 1
ATOM 1519 N N . GLU A 1 188 ? 44.195 1.435 -22.403 1.00 73.75 188 GLU A N 1
ATOM 1520 C CA . GLU A 1 188 ? 44.185 2.808 -21.873 1.00 73.75 188 GLU A CA 1
ATOM 1521 C C . GLU A 1 188 ? 42.831 3.165 -21.216 1.00 73.75 188 GLU A C 1
ATOM 1523 O O . GLU A 1 188 ? 42.054 3.957 -21.761 1.00 73.75 188 GLU A O 1
ATOM 1528 N N . PRO A 1 189 ? 42.542 2.666 -19.995 1.00 65.19 189 PRO A N 1
ATOM 1529 C CA . PRO A 1 189 ? 41.253 2.878 -19.321 1.00 65.19 189 PRO A CA 1
ATOM 1530 C C . PRO A 1 189 ? 40.937 4.354 -19.014 1.00 65.19 189 PRO A C 1
ATOM 1532 O O . PRO A 1 189 ? 39.783 4.713 -18.786 1.00 65.19 189 PRO A O 1
ATOM 1535 N N . ASN A 1 190 ? 41.942 5.236 -19.059 1.00 71.94 190 ASN A N 1
ATOM 1536 C CA . ASN A 1 190 ? 41.776 6.678 -18.866 1.00 71.94 190 ASN A CA 1
ATOM 1537 C C . ASN A 1 190 ? 41.207 7.407 -20.100 1.00 71.94 190 ASN A C 1
ATOM 1539 O O . ASN A 1 190 ? 40.871 8.584 -19.992 1.00 71.94 190 ASN A O 1
ATOM 1543 N N . ARG A 1 191 ? 41.054 6.743 -21.260 1.00 74.31 191 ARG A N 1
ATOM 1544 C CA . ARG A 1 191 ? 40.452 7.336 -22.478 1.00 74.31 191 ARG A CA 1
ATOM 1545 C C . ARG A 1 191 ? 38.929 7.505 -22.422 1.00 74.31 191 ARG A C 1
ATOM 1547 O O . ARG A 1 191 ? 38.307 7.903 -23.410 1.00 74.31 191 ARG A O 1
ATOM 1554 N N . GLY A 1 192 ? 38.335 7.243 -21.263 1.00 81.88 192 GLY A N 1
ATOM 1555 C CA . GLY A 1 192 ? 36.906 7.356 -21.025 1.00 81.88 192 GLY A CA 1
ATOM 1556 C C . GLY A 1 192 ? 36.172 6.036 -21.227 1.00 81.88 192 GLY A C 1
ATOM 1557 O O . GLY A 1 192 ? 36.706 5.051 -21.746 1.00 81.88 192 GLY A O 1
ATOM 1558 N N . MET A 1 193 ? 34.930 6.023 -20.764 1.00 88.06 193 MET A N 1
ATOM 1559 C CA . MET A 1 193 ? 34.060 4.857 -20.826 1.00 88.06 193 MET A CA 1
ATOM 1560 C C . MET A 1 193 ? 33.107 4.993 -22.014 1.00 88.06 193 MET A C 1
ATOM 1562 O O . MET A 1 193 ? 32.627 6.091 -22.291 1.00 88.06 193 MET A O 1
ATOM 1566 N N . PHE A 1 194 ? 32.804 3.887 -22.688 1.00 90.94 194 PHE A N 1
ATOM 1567 C CA . PHE A 1 194 ? 31.765 3.795 -23.707 1.00 90.94 194 PHE A CA 1
ATOM 1568 C C . PHE A 1 194 ? 30.572 2.985 -23.192 1.00 90.94 194 PHE A C 1
ATOM 1570 O O . PHE A 1 194 ? 30.717 2.118 -22.326 1.00 90.94 194 PHE A O 1
ATOM 1577 N N . PHE A 1 195 ? 29.394 3.277 -23.736 1.00 94.62 195 PHE A N 1
ATOM 1578 C CA . PHE A 1 195 ? 28.160 2.550 -23.462 1.00 94.62 195 PHE A CA 1
ATOM 1579 C C . PHE A 1 195 ? 27.907 1.507 -24.560 1.00 94.62 195 PHE A C 1
ATOM 1581 O O . PHE A 1 195 ? 27.822 1.846 -25.740 1.00 94.62 195 PHE A O 1
ATOM 1588 N N . ASP A 1 196 ? 27.830 0.234 -24.177 1.00 95.38 196 ASP A N 1
ATOM 1589 C CA . ASP A 1 196 ? 27.590 -0.895 -25.075 1.00 95.38 196 ASP A CA 1
ATOM 1590 C C . ASP A 1 196 ? 26.086 -1.030 -25.351 1.00 95.38 196 ASP A C 1
ATOM 1592 O O . ASP A 1 196 ? 25.330 -1.611 -24.564 1.00 95.38 196 ASP A O 1
ATOM 1596 N N . ARG A 1 197 ? 25.654 -0.459 -26.480 1.00 95.19 197 ARG A N 1
ATOM 1597 C CA . ARG A 1 197 ? 24.247 -0.436 -26.898 1.00 95.19 197 ARG A CA 1
ATOM 1598 C C . ARG A 1 197 ? 23.694 -1.832 -27.172 1.00 95.19 197 ARG A C 1
ATOM 1600 O O . ARG A 1 197 ? 22.538 -2.087 -26.849 1.00 95.19 197 ARG A O 1
ATOM 1607 N N . ASP A 1 198 ? 24.491 -2.739 -27.728 1.00 94.69 198 ASP A N 1
ATOM 1608 C CA . ASP A 1 198 ? 24.026 -4.087 -28.067 1.00 94.69 198 ASP A CA 1
ATOM 1609 C C . ASP A 1 198 ? 23.839 -4.932 -26.804 1.00 94.69 198 ASP A C 1
ATOM 1611 O O . ASP A 1 198 ? 22.817 -5.603 -26.644 1.00 94.69 198 ASP A O 1
ATOM 1615 N N . ALA A 1 199 ? 24.762 -4.823 -25.841 1.00 95.38 199 ALA A N 1
ATOM 1616 C CA . ALA A 1 199 ? 24.575 -5.424 -24.523 1.00 95.38 199 ALA A CA 1
ATOM 1617 C C . ALA A 1 199 ? 23.368 -4.822 -23.784 1.00 95.38 199 ALA A C 1
ATOM 1619 O O . ALA A 1 199 ? 22.626 -5.549 -23.117 1.00 95.38 199 ALA A O 1
ATOM 1620 N N . ALA A 1 200 ? 23.146 -3.510 -23.921 1.00 95.50 200 ALA A N 1
ATOM 1621 C CA . ALA A 1 200 ? 22.005 -2.833 -23.317 1.00 95.50 200 ALA A CA 1
ATOM 1622 C C . ALA A 1 200 ? 20.677 -3.390 -23.845 1.00 95.50 200 ALA A C 1
ATOM 1624 O O . ALA A 1 200 ? 19.801 -3.681 -23.032 1.00 95.50 200 ALA A O 1
ATOM 1625 N N . LYS A 1 201 ? 20.547 -3.629 -25.159 1.00 94.56 201 LYS A N 1
ATOM 1626 C CA . LYS A 1 201 ? 19.347 -4.258 -25.742 1.00 94.56 201 LYS A CA 1
ATOM 1627 C C . LYS A 1 201 ? 19.036 -5.587 -25.069 1.00 94.56 201 LYS A C 1
ATOM 1629 O O . LYS A 1 201 ? 17.957 -5.755 -24.515 1.00 94.56 201 LYS A O 1
ATOM 1634 N N . VAL A 1 202 ? 20.024 -6.477 -24.982 1.00 94.75 202 VAL A N 1
ATOM 1635 C CA . VAL A 1 202 ? 19.854 -7.798 -24.353 1.00 94.75 202 VAL A CA 1
ATOM 1636 C C . VAL A 1 202 ? 19.436 -7.689 -22.880 1.00 94.75 202 VAL A C 1
ATOM 1638 O O . VAL A 1 202 ? 18.656 -8.506 -22.388 1.00 94.75 202 VAL A O 1
ATOM 1641 N N . VAL A 1 203 ? 19.955 -6.703 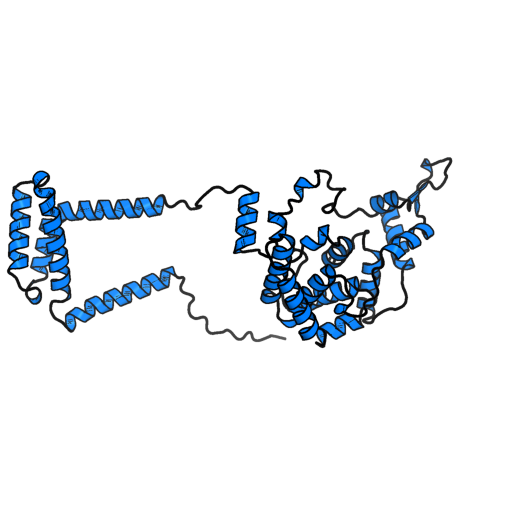-22.143 1.00 95.38 203 VAL A N 1
ATOM 1642 C CA . VAL A 1 203 ? 19.592 -6.489 -20.733 1.00 95.38 203 VAL A CA 1
ATOM 1643 C C . VAL A 1 203 ? 18.179 -5.922 -20.594 1.00 95.38 203 VAL A C 1
ATOM 1645 O O . VAL A 1 203 ? 17.431 -6.382 -19.732 1.00 95.38 203 VAL A O 1
ATOM 1648 N N . PHE A 1 204 ? 17.796 -4.957 -21.428 1.00 94.44 204 PHE A N 1
ATOM 1649 C CA . PHE A 1 204 ? 16.486 -4.311 -21.362 1.00 94.44 204 PHE A CA 1
ATOM 1650 C C . PHE A 1 204 ? 15.359 -5.172 -21.947 1.00 94.44 204 PHE A C 1
ATOM 1652 O O . PHE A 1 204 ? 14.251 -5.140 -21.419 1.00 94.44 204 PHE A O 1
ATOM 1659 N N . GLU A 1 205 ? 15.641 -6.040 -22.921 1.00 92.50 205 GLU A N 1
ATOM 1660 C CA . GLU A 1 205 ? 14.701 -7.071 -23.393 1.00 92.50 205 GLU A CA 1
ATOM 1661 C C . GLU A 1 205 ? 14.276 -8.009 -22.259 1.00 92.50 205 GLU A C 1
ATOM 1663 O O . GLU A 1 205 ? 13.123 -8.423 -22.182 1.00 92.50 205 GLU A O 1
ATOM 1668 N N . ARG A 1 206 ? 15.177 -8.295 -21.311 1.00 94.00 206 ARG A N 1
ATOM 1669 C CA . ARG A 1 206 ? 14.859 -9.119 -20.133 1.00 94.00 206 ARG A CA 1
ATOM 1670 C C . ARG A 1 206 ? 13.998 -8.402 -19.095 1.00 94.00 206 ARG A C 1
ATOM 1672 O O . ARG A 1 206 ? 13.472 -9.072 -18.210 1.00 94.00 206 ARG A O 1
ATOM 1679 N N . GLN A 1 207 ? 13.882 -7.073 -19.159 1.00 93.75 207 GLN A N 1
ATOM 1680 C CA . GLN A 1 207 ? 12.979 -6.320 -18.281 1.00 93.75 207 GLN A CA 1
ATOM 1681 C C . GLN A 1 207 ? 11.521 -6.417 -18.732 1.00 93.75 207 GLN A C 1
ATOM 1683 O O . GLN A 1 207 ? 10.632 -6.109 -17.942 1.00 93.75 207 GLN A O 1
ATOM 1688 N N . ILE A 1 208 ? 11.270 -6.814 -19.982 1.00 91.56 208 ILE A N 1
ATOM 1689 C CA . ILE A 1 208 ? 9.919 -6.986 -20.506 1.00 91.56 208 ILE A CA 1
ATOM 1690 C C . ILE A 1 208 ? 9.213 -8.077 -19.707 1.00 91.56 208 ILE A C 1
ATOM 1692 O O . ILE A 1 208 ? 9.693 -9.210 -19.604 1.00 91.56 208 ILE A O 1
ATOM 1696 N N . ASP A 1 209 ? 8.059 -7.740 -19.140 1.00 93.94 209 ASP A N 1
ATOM 1697 C CA . ASP A 1 209 ? 7.199 -8.724 -18.512 1.00 93.94 209 ASP A CA 1
ATOM 1698 C C . ASP A 1 209 ? 6.263 -9.382 -19.532 1.00 93.94 209 ASP A C 1
ATOM 1700 O O . ASP A 1 209 ? 6.312 -9.149 -20.736 1.00 93.94 209 ASP A O 1
ATOM 1704 N N . LYS A 1 210 ? 5.430 -10.307 -19.063 1.00 95.50 210 LYS A N 1
ATOM 1705 C CA . LYS A 1 210 ? 4.597 -11.106 -19.963 1.00 95.50 210 LYS A CA 1
ATOM 1706 C C . LYS A 1 210 ? 3.560 -10.231 -20.662 1.00 95.50 210 LYS A C 1
ATOM 1708 O O . LYS A 1 210 ? 3.027 -9.289 -20.073 1.00 95.50 210 LYS A O 1
ATOM 1713 N N . GLU A 1 211 ? 3.214 -10.604 -21.890 1.00 96.69 211 GLU A N 1
ATOM 1714 C CA . GLU A 1 211 ? 2.040 -10.036 -22.544 1.00 96.69 211 GLU A CA 1
ATOM 1715 C C . GLU A 1 211 ? 0.781 -10.335 -21.729 1.00 96.69 211 GLU A C 1
ATOM 1717 O O . GLU A 1 211 ? 0.581 -11.441 -21.208 1.00 96.69 211 GLU A O 1
ATOM 1722 N N . PHE A 1 212 ? -0.080 -9.330 -21.616 1.00 97.94 212 PHE A N 1
ATOM 1723 C CA . PHE A 1 212 ? -1.357 -9.481 -20.954 1.00 97.94 212 PHE A CA 1
ATOM 1724 C C . PHE A 1 212 ? -2.308 -10.287 -21.844 1.00 97.94 212 PHE A C 1
ATOM 1726 O O . PHE A 1 212 ? -2.590 -9.922 -22.984 1.00 97.94 212 PHE A O 1
ATOM 1733 N N . THR A 1 213 ? -2.830 -11.382 -21.295 1.00 97.38 213 THR A N 1
ATOM 1734 C CA . THR A 1 213 ? -3.835 -12.228 -21.957 1.00 97.38 213 THR A CA 1
ATOM 1735 C C . THR A 1 213 ? -5.165 -12.174 -21.216 1.00 97.38 213 THR A C 1
ATOM 1737 O O . THR A 1 213 ? -6.201 -11.881 -21.802 1.00 97.38 213 THR A O 1
ATOM 1740 N N . SER A 1 214 ? -5.144 -12.438 -19.911 1.00 97.75 214 SER A N 1
ATOM 1741 C CA . SER A 1 214 ? -6.301 -12.336 -19.024 1.00 97.75 214 SER A CA 1
ATOM 1742 C C . SER A 1 214 ? -5.849 -12.215 -17.571 1.00 97.75 214 SER A C 1
ATOM 1744 O O . SER A 1 214 ? -4.758 -12.664 -17.214 1.00 97.75 214 SER A O 1
ATOM 1746 N N . PHE A 1 215 ? -6.714 -11.687 -16.701 1.00 98.25 215 PHE A N 1
ATOM 1747 C CA . PHE A 1 215 ? -6.424 -11.620 -15.265 1.00 98.25 215 PHE A CA 1
ATOM 1748 C C . PHE A 1 215 ? -6.259 -13.009 -14.627 1.00 98.25 215 PHE A C 1
ATOM 1750 O O . PHE A 1 215 ? -5.416 -13.186 -13.751 1.00 98.25 215 PHE A O 1
ATOM 1757 N N . GLY A 1 216 ? -7.003 -14.018 -15.094 1.00 97.19 216 GLY A N 1
ATOM 1758 C CA . GLY A 1 216 ? -6.919 -15.388 -14.575 1.00 97.19 216 GLY A CA 1
ATOM 1759 C C . GLY A 1 216 ? -5.589 -16.093 -14.874 1.00 97.19 216 GLY A C 1
ATOM 1760 O O . GLY A 1 216 ? -5.186 -16.976 -14.118 1.00 97.19 216 GLY A O 1
ATOM 1761 N N . ALA A 1 217 ? -4.883 -15.682 -15.933 1.00 97.12 217 ALA A N 1
ATOM 1762 C CA . ALA A 1 217 ? -3.577 -16.229 -16.307 1.00 97.12 217 ALA A CA 1
ATOM 1763 C C . ALA A 1 217 ? -2.404 -15.609 -15.524 1.00 97.12 217 ALA A C 1
ATOM 1765 O O . ALA A 1 217 ? -1.278 -16.109 -15.594 1.00 97.12 217 ALA A O 1
ATOM 1766 N N . LEU A 1 218 ? -2.644 -14.525 -14.778 1.00 98.06 218 LEU A N 1
ATOM 1767 C CA . LEU A 1 218 ? -1.596 -13.846 -14.024 1.00 98.06 218 LEU A CA 1
ATOM 1768 C C . LEU A 1 218 ? -1.114 -14.698 -12.834 1.00 98.06 218 LEU A C 1
ATOM 1770 O O . LEU A 1 218 ? -1.907 -15.420 -12.224 1.00 98.06 218 LEU A O 1
ATOM 1774 N N . PRO A 1 219 ? 0.160 -14.585 -12.424 1.00 98.00 219 PRO A N 1
ATOM 1775 C CA . PRO A 1 219 ? 0.622 -15.048 -11.120 1.00 98.00 219 PRO A CA 1
ATOM 1776 C C . PRO A 1 219 ? -0.236 -14.499 -9.972 1.00 98.00 219 PRO A C 1
ATOM 1778 O O . PRO A 1 219 ? -0.702 -13.361 -10.017 1.00 98.00 219 PRO A O 1
ATOM 1781 N N . ARG A 1 220 ? -0.410 -15.280 -8.897 1.00 97.75 220 ARG A N 1
ATOM 1782 C CA . ARG A 1 220 ? -1.338 -14.934 -7.802 1.00 97.75 220 ARG A CA 1
ATOM 1783 C C . ARG A 1 220 ? -1.063 -13.577 -7.151 1.00 97.75 220 ARG A C 1
ATOM 1785 O O . ARG A 1 220 ? -2.010 -12.869 -6.837 1.00 97.75 220 ARG A O 1
ATOM 1792 N N . HIS A 1 221 ? 0.198 -13.184 -6.979 1.00 97.88 221 HIS A N 1
ATOM 1793 C CA . HIS A 1 221 ? 0.522 -11.866 -6.425 1.00 97.88 221 HIS A CA 1
ATOM 1794 C C . HIS A 1 221 ? 0.091 -10.723 -7.355 1.00 97.88 221 HIS A C 1
ATOM 1796 O O . HIS A 1 221 ? -0.428 -9.721 -6.875 1.00 97.88 221 HIS A O 1
ATOM 1802 N N . GLN A 1 222 ? 0.212 -10.899 -8.673 1.00 98.50 222 GLN A N 1
ATOM 1803 C CA . GLN A 1 222 ? -0.257 -9.928 -9.668 1.00 98.50 222 GLN A CA 1
ATOM 1804 C C . GLN A 1 222 ? -1.788 -9.908 -9.756 1.00 98.50 222 GLN A C 1
ATOM 1806 O O . GLN A 1 222 ? -2.370 -8.836 -9.894 1.00 98.50 222 GLN A O 1
ATOM 1811 N N . GLN A 1 223 ? -2.454 -11.058 -9.586 1.00 98.69 223 GLN A N 1
ATOM 1812 C CA . GLN A 1 223 ? -3.917 -11.121 -9.461 1.00 98.69 223 GLN A CA 1
ATOM 1813 C C . GLN A 1 223 ? -4.427 -10.324 -8.260 1.00 98.69 223 GLN A C 1
ATOM 1815 O O . GLN A 1 223 ? -5.443 -9.648 -8.383 1.00 98.69 223 GLN A O 1
ATOM 1820 N N . TYR A 1 224 ? -3.730 -10.365 -7.117 1.00 98.62 224 TYR A N 1
ATOM 1821 C CA . TYR A 1 224 ? -4.119 -9.562 -5.954 1.00 98.62 224 TYR A CA 1
ATOM 1822 C C . TYR A 1 224 ? -4.045 -8.068 -6.252 1.00 98.62 224 TYR A C 1
ATOM 1824 O O . TYR A 1 224 ? -4.971 -7.324 -5.944 1.00 98.62 224 TYR A O 1
ATOM 1832 N N . VAL A 1 225 ? -2.967 -7.621 -6.898 1.00 98.44 225 VAL A N 1
ATOM 1833 C CA . VAL A 1 225 ? -2.841 -6.218 -7.310 1.00 98.44 225 VAL A CA 1
ATOM 1834 C C . VAL A 1 225 ? -3.947 -5.853 -8.299 1.00 98.44 225 VAL A C 1
ATOM 1836 O O . VAL A 1 225 ? -4.644 -4.866 -8.083 1.00 98.44 225 VAL A O 1
ATOM 1839 N N . ALA A 1 226 ? -4.170 -6.677 -9.328 1.00 98.56 226 ALA A N 1
ATOM 1840 C CA . ALA A 1 226 ? -5.223 -6.465 -10.317 1.00 98.56 226 ALA A CA 1
ATOM 1841 C C . ALA A 1 226 ? -6.604 -6.333 -9.664 1.00 98.56 226 ALA A C 1
ATOM 1843 O O . ALA A 1 226 ? -7.295 -5.348 -9.896 1.00 98.56 226 ALA A O 1
ATOM 1844 N N . ALA A 1 227 ? -6.981 -7.277 -8.800 1.00 98.62 227 ALA A N 1
ATOM 1845 C CA . ALA A 1 227 ? -8.271 -7.275 -8.120 1.00 98.62 227 ALA A CA 1
ATOM 1846 C C . ALA A 1 227 ? -8.456 -6.039 -7.230 1.00 98.62 227 ALA A C 1
ATOM 1848 O O . ALA A 1 227 ? -9.524 -5.434 -7.245 1.00 98.62 227 ALA A O 1
ATOM 1849 N N . GLY A 1 228 ? -7.420 -5.631 -6.491 1.00 98.19 228 GLY A N 1
ATOM 1850 C CA . GLY A 1 228 ? -7.480 -4.436 -5.651 1.00 98.19 228 GLY A CA 1
ATOM 1851 C C . GLY A 1 228 ? -7.579 -3.136 -6.456 1.00 98.19 228 GLY A C 1
ATOM 1852 O O . GLY A 1 228 ? -8.358 -2.258 -6.092 1.00 98.19 228 GLY A O 1
ATOM 1853 N N . LEU A 1 229 ? -6.849 -3.023 -7.571 1.00 98.38 229 LEU A N 1
ATOM 1854 C CA . LEU A 1 229 ? -6.925 -1.861 -8.466 1.00 98.38 229 LEU A CA 1
ATOM 1855 C C . LEU A 1 229 ? -8.258 -1.795 -9.222 1.00 98.38 229 LEU A C 1
ATOM 1857 O O . LEU A 1 229 ? -8.817 -0.713 -9.370 1.00 98.38 229 LEU A O 1
ATOM 1861 N N . ILE A 1 230 ? -8.795 -2.936 -9.655 1.00 98.25 230 ILE A N 1
ATOM 1862 C CA . ILE A 1 230 ? -10.116 -3.020 -10.289 1.00 98.25 230 ILE A CA 1
ATOM 1863 C C . ILE A 1 230 ? -11.216 -2.669 -9.282 1.00 98.25 230 ILE A C 1
ATOM 1865 O O . ILE A 1 230 ? -12.079 -1.852 -9.580 1.00 98.25 230 ILE A O 1
ATOM 1869 N N . CYS A 1 231 ? -11.159 -3.221 -8.067 1.00 97.69 231 CYS A N 1
ATOM 1870 C CA . CYS A 1 231 ? -12.078 -2.869 -6.983 1.00 97.69 231 CYS A CA 1
ATOM 1871 C C . CYS A 1 231 ? -12.022 -1.365 -6.682 1.00 97.69 231 CYS A C 1
ATOM 1873 O O . CYS A 1 231 ? -13.062 -0.731 -6.537 1.00 97.69 231 CYS A O 1
ATOM 1875 N N . PHE A 1 232 ? -10.830 -0.764 -6.683 1.00 97.44 232 PHE A N 1
ATOM 1876 C CA . PHE A 1 232 ? -10.693 0.681 -6.528 1.00 97.44 232 PHE A CA 1
ATOM 1877 C C . PHE A 1 232 ? -11.333 1.473 -7.676 1.00 97.44 232 PHE A C 1
ATOM 1879 O O . PHE A 1 232 ? -12.058 2.440 -7.437 1.00 97.44 232 PHE A O 1
ATOM 1886 N N . LEU A 1 233 ? -11.083 1.059 -8.918 1.00 97.00 233 LEU A N 1
ATOM 1887 C CA . LEU A 1 233 ? -11.644 1.692 -10.107 1.00 97.00 233 LEU A CA 1
ATOM 1888 C C . LEU A 1 233 ? -13.178 1.576 -10.158 1.00 97.00 233 LEU A C 1
ATOM 1890 O O . LEU A 1 233 ? -13.832 2.517 -10.591 1.00 97.00 233 LEU A O 1
ATOM 1894 N N . CYS A 1 234 ? -13.759 0.466 -9.699 1.00 96.19 234 CYS A N 1
ATOM 1895 C CA . CYS A 1 234 ? -15.200 0.216 -9.804 1.00 96.19 234 CYS A CA 1
ATOM 1896 C C . CYS A 1 234 ? -16.010 0.616 -8.557 1.00 96.19 234 CYS A C 1
ATOM 1898 O O . CYS A 1 234 ? -17.140 1.077 -8.697 1.00 96.19 234 CYS A O 1
ATOM 1900 N N . GLU A 1 235 ? -15.471 0.440 -7.347 1.00 95.50 235 GLU A N 1
ATOM 1901 C CA . GLU A 1 235 ? -16.190 0.652 -6.075 1.00 95.50 235 GLU A CA 1
ATOM 1902 C C . GLU A 1 235 ? -15.598 1.786 -5.211 1.00 95.50 235 GLU A C 1
ATOM 1904 O O . GLU A 1 235 ? -16.201 2.195 -4.216 1.00 95.50 235 GLU A O 1
ATOM 1909 N N . GLY A 1 236 ? -14.417 2.307 -5.561 1.00 94.94 236 GLY A N 1
ATOM 1910 C CA . GLY A 1 236 ? -13.738 3.377 -4.829 1.00 94.94 236 GLY A CA 1
ATOM 1911 C C . GLY A 1 236 ? -12.804 2.907 -3.706 1.00 94.94 236 GLY A C 1
ATOM 1912 O O . GLY A 1 236 ? -12.457 1.733 -3.566 1.00 94.94 236 GLY A O 1
ATOM 1913 N N . LEU A 1 237 ? -12.322 3.867 -2.907 1.00 94.56 237 LEU A N 1
ATOM 1914 C CA . LEU A 1 237 ? -11.176 3.670 -2.006 1.00 94.56 237 LEU A CA 1
ATOM 1915 C C . LEU A 1 237 ? -11.438 2.682 -0.865 1.00 94.56 237 LEU A C 1
ATOM 1917 O O . LEU A 1 237 ? -10.584 1.854 -0.559 1.00 94.56 237 LEU A O 1
ATOM 1921 N N . LYS A 1 238 ? -12.596 2.776 -0.204 1.00 94.88 238 LYS A N 1
ATOM 1922 C CA . LYS A 1 238 ? -12.854 2.021 1.030 1.00 94.88 238 LYS A CA 1
ATOM 1923 C C . LYS A 1 238 ? -12.844 0.497 0.800 1.00 94.88 238 LYS A C 1
ATOM 1925 O O . LYS A 1 238 ? -12.087 -0.174 1.506 1.00 94.88 238 LYS A O 1
ATOM 1930 N N . PRO A 1 239 ? -13.571 -0.061 -0.189 1.00 96.12 239 PRO A N 1
ATOM 1931 C CA . PRO A 1 239 ? -13.521 -1.499 -0.467 1.00 96.12 239 PRO A CA 1
ATOM 1932 C C . PRO A 1 239 ? -12.127 -1.988 -0.880 1.00 96.12 239 PRO A C 1
ATOM 1934 O O . PRO A 1 239 ? -11.681 -3.048 -0.431 1.00 96.12 239 PRO A O 1
ATOM 1937 N N . ALA A 1 240 ? -11.395 -1.185 -1.658 1.00 96.88 240 ALA A N 1
ATOM 1938 C CA . ALA A 1 240 ? -10.034 -1.506 -2.073 1.00 96.88 240 ALA A CA 1
ATOM 1939 C C . ALA A 1 240 ? -9.056 -1.550 -0.887 1.00 96.88 240 ALA A C 1
ATOM 1941 O O . ALA A 1 240 ? -8.260 -2.482 -0.772 1.00 96.88 240 ALA A O 1
ATOM 1942 N N . VAL A 1 241 ? -9.140 -0.583 0.033 1.00 96.50 241 VAL A N 1
ATOM 1943 C CA . VAL A 1 241 ? -8.339 -0.547 1.270 1.00 96.50 241 VAL A CA 1
ATOM 1944 C C . VAL A 1 241 ? -8.626 -1.767 2.146 1.00 96.50 241 VAL A C 1
ATOM 1946 O O . VAL A 1 241 ? -7.696 -2.371 2.684 1.00 96.50 241 VAL A O 1
ATOM 1949 N N . GLU A 1 242 ? -9.892 -2.170 2.268 1.00 96.88 242 GLU A N 1
ATOM 1950 C CA . GLU A 1 242 ? -10.272 -3.384 2.995 1.00 96.88 242 GLU A CA 1
ATOM 1951 C C . GLU A 1 242 ? -9.711 -4.647 2.327 1.00 96.88 242 GLU A C 1
ATOM 1953 O O . GLU A 1 242 ? -9.168 -5.515 3.013 1.00 96.88 242 GLU A O 1
ATOM 1958 N N . TYR A 1 243 ? -9.787 -4.738 0.996 1.00 98.12 243 TYR A N 1
ATOM 1959 C CA . TYR A 1 243 ? -9.235 -5.857 0.234 1.00 98.12 243 TYR A CA 1
ATOM 1960 C C . TYR A 1 243 ? -7.707 -5.952 0.365 1.00 98.12 243 TYR A C 1
ATOM 1962 O O . TYR A 1 243 ? -7.181 -7.010 0.712 1.00 98.12 243 TYR A O 1
ATOM 1970 N N . PHE A 1 244 ? -6.977 -4.850 0.173 1.00 98.12 244 PHE A N 1
ATOM 1971 C CA . PHE A 1 244 ? -5.528 -4.822 0.389 1.00 98.12 244 PHE A CA 1
ATOM 1972 C C . PHE A 1 244 ? -5.157 -5.098 1.855 1.00 98.12 244 PHE A C 1
ATOM 1974 O O . PHE A 1 244 ? -4.125 -5.715 2.129 1.00 98.12 244 PHE A O 1
ATOM 1981 N N . GLY A 1 245 ? -6.027 -4.725 2.799 1.00 97.75 245 GLY A N 1
ATOM 1982 C CA . GLY A 1 245 ? -5.960 -5.143 4.198 1.00 97.75 245 GLY A CA 1
ATOM 1983 C C . GLY A 1 245 ? -5.989 -6.660 4.371 1.00 97.75 245 GLY A C 1
ATOM 1984 O O . GLY A 1 245 ? -5.134 -7.211 5.063 1.00 97.75 245 GLY A O 1
ATOM 1985 N N . ASP A 1 246 ? -6.915 -7.351 3.709 1.00 98.06 246 ASP A N 1
ATOM 1986 C CA . ASP A 1 246 ? -6.989 -8.817 3.728 1.00 98.06 246 ASP A CA 1
ATOM 1987 C C . ASP A 1 246 ? -5.752 -9.469 3.096 1.00 98.06 246 ASP A C 1
ATOM 1989 O O . ASP A 1 246 ? -5.218 -10.435 3.650 1.00 98.06 246 ASP A O 1
ATOM 1993 N N . VAL A 1 247 ? -5.248 -8.920 1.982 1.00 98.25 247 VAL A N 1
ATOM 1994 C CA . VAL A 1 247 ? -4.001 -9.390 1.351 1.00 98.25 247 VAL A CA 1
ATOM 1995 C C . VAL A 1 247 ? -2.824 -9.243 2.316 1.00 98.25 247 VAL A C 1
ATOM 1997 O O . VAL A 1 247 ? -2.042 -10.174 2.500 1.00 98.25 247 VAL A O 1
ATOM 2000 N N . SER A 1 248 ? -2.710 -8.101 2.990 1.00 97.62 248 SER A N 1
ATOM 2001 C CA . SER A 1 248 ? -1.630 -7.840 3.943 1.00 97.62 248 SER A CA 1
ATOM 2002 C C . SER A 1 248 ? -1.710 -8.734 5.185 1.00 97.62 248 SER A C 1
ATOM 2004 O O . SER A 1 248 ? -0.693 -9.276 5.623 1.00 97.62 248 SER A O 1
ATOM 2006 N N . CYS A 1 249 ? -2.914 -8.979 5.715 1.00 97.06 249 CYS A N 1
ATOM 2007 C CA . CYS A 1 249 ? -3.137 -9.970 6.771 1.00 97.06 249 CYS A CA 1
ATOM 2008 C C . CYS A 1 249 ? -2.768 -11.392 6.305 1.00 97.06 249 CYS A C 1
ATOM 2010 O O . CYS A 1 249 ? -2.219 -12.172 7.084 1.00 97.06 249 CYS A O 1
ATOM 2012 N N . PHE A 1 250 ? -3.025 -11.741 5.040 1.00 97.56 250 PHE A N 1
ATOM 2013 C CA . PHE A 1 250 ? -2.597 -13.019 4.464 1.00 97.56 250 PHE A CA 1
ATOM 2014 C C . PHE A 1 250 ? -1.069 -13.127 4.390 1.00 97.56 250 PHE A C 1
ATOM 2016 O O . PHE A 1 250 ? -0.522 -14.147 4.809 1.00 97.56 250 PHE A O 1
ATOM 2023 N N . MET A 1 251 ? -0.372 -12.072 3.956 1.00 96.25 251 MET A N 1
ATOM 2024 C CA . MET A 1 251 ? 1.099 -12.032 3.964 1.00 96.25 251 MET A CA 1
ATOM 2025 C C . MET A 1 251 ? 1.675 -12.150 5.386 1.00 96.25 251 MET A C 1
ATOM 2027 O O . MET A 1 251 ? 2.711 -12.781 5.586 1.00 96.25 251 MET A O 1
ATOM 2031 N N . ALA A 1 252 ? 0.963 -11.631 6.392 1.00 95.44 252 ALA A N 1
ATOM 2032 C CA . ALA A 1 252 ? 1.278 -11.815 7.811 1.00 95.44 252 ALA A CA 1
ATOM 2033 C C . ALA A 1 252 ? 0.926 -13.215 8.368 1.00 95.44 252 ALA A C 1
ATOM 2035 O O . ALA A 1 252 ? 1.185 -13.479 9.540 1.00 95.44 252 ALA A O 1
ATOM 2036 N N . LYS A 1 253 ? 0.362 -14.120 7.550 1.00 96.56 253 LYS A N 1
ATOM 2037 C CA . LYS A 1 253 ? -0.147 -15.456 7.931 1.00 96.56 253 LYS A CA 1
ATOM 2038 C C . LYS A 1 253 ? -1.310 -15.433 8.933 1.00 96.56 253 LYS A C 1
ATOM 2040 O O . LYS A 1 253 ? -1.536 -16.404 9.649 1.00 96.56 253 LYS A O 1
ATOM 2045 N N . GLU A 1 254 ? -2.075 -14.348 8.955 1.00 95.94 254 GLU A N 1
ATOM 2046 C CA . GLU A 1 254 ? -3.215 -14.139 9.861 1.00 95.94 254 GLU A CA 1
ATOM 2047 C C . GLU A 1 254 ? -4.568 -14.219 9.137 1.00 95.94 254 GLU A C 1
ATOM 2049 O O . GLU A 1 254 ? -5.624 -14.084 9.753 1.00 95.94 254 GLU A O 1
ATOM 2054 N N . PHE A 1 255 ? -4.553 -14.454 7.823 1.00 96.38 255 PHE A N 1
ATOM 2055 C CA . PHE A 1 255 ? -5.754 -14.564 7.001 1.00 96.38 255 PHE A CA 1
ATOM 2056 C C . PHE A 1 255 ? -5.748 -15.839 6.156 1.00 96.38 255 PHE A C 1
ATOM 2058 O O . PHE A 1 255 ? -4.708 -16.320 5.707 1.00 96.38 255 PHE A O 1
ATOM 2065 N N . SER A 1 256 ? -6.935 -16.405 5.930 1.00 97.75 256 SER A N 1
ATOM 2066 C CA . SER A 1 256 ? -7.080 -17.669 5.205 1.00 97.75 256 SER A CA 1
ATOM 2067 C C . SER A 1 256 ? -6.798 -17.502 3.711 1.00 97.75 256 SER A C 1
ATOM 2069 O O . SER A 1 256 ? -7.501 -16.764 3.019 1.00 97.75 256 SER A O 1
ATOM 2071 N N . LYS A 1 257 ? -5.846 -18.290 3.193 1.00 97.62 257 LYS A N 1
ATOM 2072 C CA . LYS A 1 257 ? -5.525 -18.372 1.758 1.00 97.62 257 LYS A CA 1
ATOM 2073 C C . LYS A 1 257 ? -6.761 -18.640 0.895 1.00 97.62 257 LYS A C 1
ATOM 2075 O O . LYS A 1 257 ? -6.980 -17.959 -0.099 1.00 97.62 257 LYS A O 1
ATOM 2080 N N . LYS A 1 258 ? -7.595 -19.609 1.297 1.00 98.12 258 LYS A N 1
ATOM 2081 C CA . LYS A 1 258 ? -8.804 -20.004 0.554 1.00 98.12 258 LYS A CA 1
ATOM 2082 C C . LYS A 1 258 ? -9.800 -18.847 0.442 1.00 98.12 258 LYS A C 1
ATOM 2084 O O . LYS A 1 258 ? -10.342 -18.626 -0.634 1.00 98.12 258 LYS A O 1
ATOM 2089 N N . LYS A 1 259 ? -10.015 -18.104 1.536 1.00 98.19 259 LYS A N 1
ATOM 2090 C CA . LYS A 1 259 ? -10.919 -16.943 1.548 1.00 98.19 259 LYS A CA 1
ATOM 2091 C C . LYS A 1 259 ? -10.395 -15.816 0.660 1.00 98.19 259 LYS A C 1
ATOM 2093 O O . LYS A 1 259 ? -11.165 -15.271 -0.120 1.00 98.19 259 LYS A O 1
ATOM 2098 N N . LEU A 1 260 ? -9.096 -15.510 0.740 1.00 98.44 260 LEU A N 1
ATOM 2099 C CA . LEU A 1 260 ? -8.494 -14.472 -0.098 1.00 98.44 260 LEU A CA 1
ATOM 2100 C C . LEU A 1 260 ? -8.574 -14.825 -1.587 1.00 98.44 260 LEU A C 1
ATOM 2102 O O . LEU A 1 260 ? -8.944 -13.975 -2.391 1.00 98.44 260 LEU A O 1
ATOM 2106 N N . HIS A 1 261 ? -8.255 -16.070 -1.950 1.00 98.44 261 HIS A N 1
ATOM 2107 C CA . HIS A 1 261 ? -8.353 -16.532 -3.334 1.00 98.44 261 HIS A CA 1
ATOM 2108 C C . HIS A 1 261 ? -9.785 -16.402 -3.856 1.00 98.44 261 HIS A C 1
ATOM 2110 O O . HIS A 1 261 ? -9.985 -15.776 -4.885 1.00 98.44 261 HIS A O 1
ATOM 2116 N N . ALA A 1 262 ? -10.777 -16.893 -3.107 1.00 98.44 262 ALA A N 1
ATOM 2117 C CA . ALA A 1 262 ? -12.179 -16.782 -3.503 1.00 98.44 262 ALA A CA 1
ATOM 2118 C C . ALA A 1 262 ? -12.623 -15.319 -3.679 1.00 98.44 262 ALA A C 1
ATOM 2120 O O . ALA A 1 262 ? -13.287 -14.998 -4.657 1.00 98.44 262 ALA A O 1
ATOM 2121 N N . ARG A 1 263 ? -12.214 -14.419 -2.770 1.00 98.38 263 ARG A N 1
ATOM 2122 C CA . ARG A 1 263 ? -12.501 -12.979 -2.885 1.00 98.38 263 ARG A CA 1
ATOM 2123 C C . ARG A 1 263 ? -11.826 -12.355 -4.111 1.00 98.38 263 ARG A C 1
ATOM 2125 O O . ARG A 1 263 ? -12.437 -11.544 -4.790 1.00 98.38 263 ARG A O 1
ATOM 2132 N N . THR A 1 264 ? -10.583 -12.736 -4.394 1.00 98.69 264 THR A N 1
ATOM 2133 C CA . THR A 1 264 ? -9.827 -12.262 -5.566 1.00 98.69 264 THR A CA 1
ATOM 2134 C C . THR A 1 264 ? -10.489 -12.726 -6.857 1.00 98.69 264 THR A C 1
ATOM 2136 O O . THR A 1 264 ? -10.760 -11.910 -7.729 1.00 98.69 264 THR A O 1
ATOM 2139 N N . ASP A 1 265 ? -10.794 -14.021 -6.952 1.00 98.56 265 ASP A N 1
ATOM 2140 C CA . ASP A 1 265 ? -11.426 -14.619 -8.125 1.00 98.56 265 ASP A CA 1
ATOM 2141 C C . ASP A 1 265 ? -12.810 -13.985 -8.371 1.00 98.56 265 ASP A C 1
ATOM 2143 O O . ASP A 1 265 ? -13.124 -13.652 -9.510 1.00 98.56 265 ASP A O 1
ATOM 2147 N N . PHE A 1 266 ? -13.586 -13.720 -7.310 1.00 98.38 266 PHE A N 1
ATOM 2148 C CA . PHE A 1 266 ? -14.858 -12.993 -7.390 1.00 98.38 266 PHE A CA 1
ATOM 2149 C C . PHE A 1 266 ? -14.693 -11.580 -7.964 1.00 98.38 266 PHE A C 1
ATOM 2151 O O . PHE A 1 266 ? -15.361 -11.247 -8.935 1.00 98.38 266 PHE A O 1
ATOM 2158 N N . LEU A 1 267 ? -13.785 -10.762 -7.414 1.00 98.38 267 LEU A N 1
ATOM 2159 C CA . LEU A 1 267 ? -13.570 -9.388 -7.894 1.00 98.38 267 LEU A CA 1
ATOM 2160 C C . LEU A 1 267 ? -13.131 -9.357 -9.361 1.00 98.38 267 LEU A C 1
ATOM 2162 O O . LEU A 1 267 ? -13.588 -8.513 -10.128 1.00 98.38 267 LEU A O 1
ATOM 2166 N N . LEU A 1 268 ? -12.248 -10.278 -9.757 1.00 98.25 268 LEU A N 1
ATOM 2167 C CA . LEU A 1 268 ? -11.801 -10.377 -11.142 1.00 98.25 268 LEU A CA 1
ATOM 2168 C C . LEU A 1 268 ? -12.942 -10.808 -12.070 1.00 98.25 268 LEU A C 1
ATOM 2170 O O . LEU A 1 268 ? -13.062 -10.251 -13.150 1.00 98.25 268 LEU A O 1
ATOM 2174 N N . GLN A 1 269 ? -13.785 -11.761 -11.671 1.00 97.75 269 GLN A N 1
ATOM 2175 C CA . GLN A 1 269 ? -14.920 -12.204 -12.490 1.00 97.75 269 GLN A CA 1
ATOM 2176 C C . GLN A 1 269 ? -16.014 -11.139 -12.608 1.00 97.75 269 GLN A C 1
ATOM 2178 O O . GLN A 1 269 ? -16.534 -10.926 -13.696 1.00 97.75 269 GLN A O 1
ATOM 2183 N N . GLU A 1 270 ? -16.333 -10.456 -11.510 1.00 97.75 270 GLU A N 1
ATOM 2184 C CA . GLU A 1 270 ? -17.400 -9.453 -11.455 1.00 97.75 270 GLU A CA 1
ATOM 2185 C C . GLU A 1 270 ? -17.051 -8.196 -12.262 1.00 97.75 270 GLU A C 1
ATOM 2187 O O . GLU A 1 270 ? -17.896 -7.624 -12.951 1.00 97.75 270 GLU A O 1
ATOM 2192 N N . TYR A 1 271 ? -15.792 -7.756 -12.189 1.00 97.94 271 TYR A N 1
ATOM 2193 C CA . TYR A 1 271 ? -15.406 -6.437 -12.684 1.00 97.94 271 TYR A CA 1
ATOM 2194 C C . TYR A 1 271 ? -14.512 -6.442 -13.927 1.00 97.94 271 TYR A C 1
ATOM 2196 O O . TYR A 1 271 ? -14.384 -5.395 -14.559 1.00 97.94 271 TYR A O 1
ATOM 2204 N N . ALA A 1 272 ? -13.925 -7.575 -14.340 1.00 96.44 272 ALA A N 1
ATOM 2205 C CA . ALA A 1 272 ? -13.049 -7.604 -15.522 1.00 96.44 272 ALA A CA 1
ATOM 2206 C C . ALA A 1 272 ? -13.746 -7.151 -16.813 1.00 96.44 272 ALA A C 1
ATOM 2208 O O . ALA A 1 272 ? -13.091 -6.623 -17.712 1.00 96.44 272 ALA A O 1
ATOM 2209 N N . ASP A 1 273 ? -15.063 -7.350 -16.901 1.00 96.94 273 ASP A N 1
ATOM 2210 C CA . ASP A 1 273 ? -15.855 -7.026 -18.082 1.00 96.94 273 ASP A CA 1
ATOM 2211 C C . ASP A 1 273 ? -16.400 -5.592 -18.120 1.00 96.94 273 ASP A C 1
ATOM 2213 O O . ASP A 1 273 ? -17.041 -5.228 -19.112 1.00 96.94 273 ASP A O 1
ATOM 2217 N N . ARG A 1 274 ? -16.135 -4.775 -17.093 1.00 97.75 274 ARG A N 1
ATOM 2218 C CA . ARG A 1 274 ? -16.513 -3.354 -17.057 1.00 97.75 274 ARG A CA 1
ATOM 2219 C C . ARG A 1 274 ? -15.773 -2.562 -18.133 1.00 97.75 274 ARG A C 1
ATOM 2221 O O . ARG A 1 274 ? -14.620 -2.862 -18.447 1.00 97.75 274 ARG A O 1
ATOM 2228 N N . ASP A 1 275 ? -16.423 -1.544 -18.690 1.00 97.00 275 ASP A N 1
ATOM 2229 C CA . ASP A 1 275 ? -15.894 -0.790 -19.831 1.00 97.00 275 ASP A CA 1
ATOM 2230 C C . ASP A 1 275 ? -14.573 -0.083 -19.502 1.00 97.00 275 ASP A C 1
ATOM 2232 O O . ASP A 1 275 ? -13.646 -0.100 -20.315 1.00 97.00 275 ASP A O 1
ATOM 2236 N N . GLU A 1 276 ? -14.435 0.459 -18.290 1.00 94.88 276 GLU A N 1
ATOM 2237 C CA . GLU A 1 276 ? -13.217 1.134 -17.835 1.00 94.88 276 GLU A CA 1
ATOM 2238 C C . GLU A 1 276 ? -12.038 0.152 -17.714 1.00 94.88 276 GLU A C 1
ATOM 2240 O O . GLU A 1 276 ? -10.908 0.458 -18.106 1.00 94.88 276 GLU A O 1
ATOM 2245 N N . VAL A 1 277 ? -12.306 -1.069 -17.235 1.00 97.44 277 VAL A N 1
ATOM 2246 C CA . VAL A 1 277 ? -11.306 -2.143 -17.118 1.00 97.44 277 VAL A CA 1
ATOM 2247 C C . VAL A 1 277 ? -10.938 -2.684 -18.501 1.00 97.44 277 VAL A C 1
ATOM 2249 O O . VAL A 1 277 ? -9.757 -2.836 -18.825 1.00 97.44 277 VAL A O 1
ATOM 2252 N N . LYS A 1 278 ? -11.931 -2.906 -19.369 1.00 97.06 278 LYS A N 1
ATOM 2253 C CA . LYS A 1 278 ? -11.723 -3.317 -20.764 1.00 97.06 278 LYS A CA 1
ATOM 2254 C C . LYS A 1 278 ? -10.883 -2.310 -21.531 1.00 97.06 278 LYS A C 1
ATOM 2256 O O . LYS A 1 278 ? -9.986 -2.717 -22.265 1.00 97.06 278 LYS A O 1
ATOM 2261 N N . LEU A 1 279 ? -11.132 -1.016 -21.348 1.00 94.69 279 LEU A N 1
ATOM 2262 C CA . LEU A 1 279 ? -10.331 0.031 -21.970 1.00 94.69 279 LEU A CA 1
ATOM 2263 C C . LEU A 1 279 ? -8.863 -0.073 -21.539 1.00 94.69 279 LEU A C 1
ATOM 2265 O O . LEU A 1 279 ? -7.979 -0.044 -22.390 1.00 94.69 279 LEU A O 1
ATOM 2269 N N . ALA A 1 280 ? -8.593 -0.26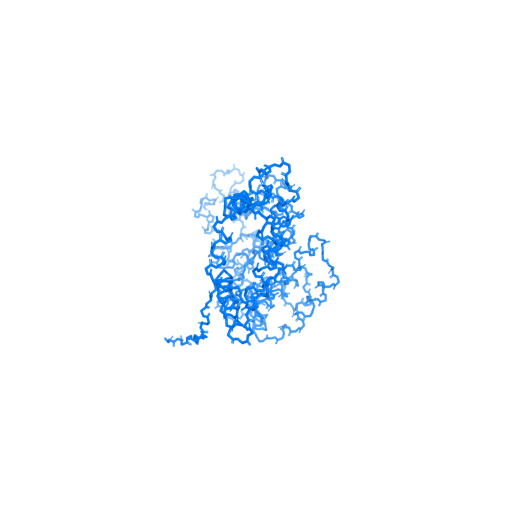7 -20.245 1.00 94.62 280 ALA A N 1
ATOM 2270 C CA . ALA A 1 280 ? -7.228 -0.447 -19.756 1.00 94.62 280 ALA A CA 1
ATOM 2271 C C . ALA A 1 280 ? -6.546 -1.697 -20.344 1.00 94.62 280 ALA A C 1
ATOM 2273 O O . ALA A 1 280 ? -5.403 -1.620 -20.785 1.00 94.62 280 ALA A O 1
ATOM 2274 N N . THR A 1 281 ? -7.247 -2.832 -20.401 1.00 96.50 281 THR A N 1
ATOM 2275 C CA . THR A 1 281 ? -6.688 -4.092 -20.934 1.00 96.50 281 THR A CA 1
ATOM 2276 C C . THR A 1 281 ? -6.456 -4.080 -22.448 1.00 96.50 281 THR A C 1
ATOM 2278 O O . THR A 1 281 ? -5.530 -4.727 -22.925 1.00 96.50 281 THR A O 1
ATOM 2281 N N . LYS A 1 282 ? -7.271 -3.348 -23.220 1.00 96.25 282 LYS A N 1
ATOM 2282 C CA . LYS A 1 282 ? -7.141 -3.258 -24.686 1.00 96.25 282 LYS A CA 1
ATOM 2283 C C . LYS A 1 282 ? -6.053 -2.289 -25.139 1.00 96.25 282 LYS A C 1
ATOM 2285 O O . LYS A 1 282 ? -5.540 -2.433 -26.247 1.00 96.25 282 LYS A O 1
ATOM 2290 N N . SER A 1 283 ? -5.724 -1.301 -24.312 1.00 95.50 283 SER A N 1
ATOM 2291 C CA . SER A 1 283 ? -4.784 -0.237 -24.672 1.00 95.50 283 SER A CA 1
ATOM 2292 C C . SER A 1 283 ? -3.322 -0.565 -24.381 1.00 95.50 283 SER A C 1
ATOM 2294 O O . SER A 1 283 ? -2.470 0.225 -24.771 1.00 95.50 283 SER A O 1
ATOM 2296 N N . HIS A 1 284 ? -3.031 -1.694 -23.726 1.00 97.00 284 HIS A N 1
ATOM 2297 C CA . HIS A 1 284 ? -1.677 -2.030 -23.284 1.00 97.00 284 HIS A CA 1
ATOM 2298 C C . HIS A 1 284 ? -1.298 -3.485 -23.576 1.00 97.00 284 HIS A C 1
ATOM 2300 O O . HIS A 1 284 ? -2.087 -4.402 -23.341 1.00 97.00 284 HIS A O 1
ATOM 2306 N N . LYS A 1 285 ? -0.079 -3.698 -24.085 1.00 96.50 285 LYS A N 1
ATOM 2307 C CA . LYS A 1 285 ? 0.481 -5.010 -24.445 1.00 96.50 285 LYS A CA 1
ATOM 2308 C C . LYS A 1 285 ? 0.869 -5.832 -23.218 1.00 96.50 285 LYS A C 1
ATOM 2310 O O . LYS A 1 285 ? 0.529 -7.012 -23.136 1.00 96.50 285 LYS A O 1
ATOM 2315 N N . TYR A 1 286 ? 1.577 -5.223 -22.268 1.00 97.31 286 TYR A N 1
ATOM 2316 C CA . TYR A 1 286 ? 2.201 -5.922 -21.140 1.00 97.31 286 TYR A CA 1
ATOM 2317 C C . TYR A 1 286 ? 1.390 -5.838 -19.844 1.00 97.31 286 TYR A C 1
ATOM 2319 O O . TYR A 1 286 ? 0.661 -4.870 -19.612 1.00 97.31 286 TYR A O 1
ATOM 2327 N N . VAL A 1 287 ? 1.543 -6.838 -18.965 1.00 98.06 287 VAL A N 1
ATOM 2328 C CA . VAL A 1 287 ? 0.836 -6.899 -17.670 1.00 98.06 287 VAL A CA 1
ATOM 2329 C C . VAL A 1 287 ? 1.110 -5.653 -16.827 1.00 98.06 287 VAL A C 1
ATOM 2331 O O . VAL A 1 287 ? 0.173 -5.033 -16.325 1.00 98.06 287 VAL A O 1
ATOM 2334 N N . SER A 1 288 ? 2.371 -5.252 -16.696 1.00 97.38 288 SER A N 1
ATOM 2335 C CA . SER A 1 288 ? 2.795 -4.064 -15.954 1.00 97.38 288 SER A CA 1
ATOM 2336 C C . SER A 1 288 ? 2.134 -2.783 -16.474 1.00 97.38 288 SER A C 1
ATOM 2338 O O . SER A 1 288 ? 1.648 -1.981 -15.675 1.00 97.38 288 SER A O 1
ATOM 2340 N N . GLY A 1 289 ? 2.031 -2.630 -17.797 1.00 97.12 289 GLY A N 1
ATOM 2341 C CA . GLY A 1 289 ? 1.327 -1.527 -18.452 1.00 97.12 289 GLY A CA 1
ATOM 2342 C C . GLY A 1 289 ? -0.171 -1.519 -18.142 1.00 97.12 289 GLY A C 1
ATOM 2343 O O . GLY A 1 289 ? -0.709 -0.486 -17.745 1.00 97.12 289 GLY A O 1
ATOM 2344 N N . VAL A 1 290 ? -0.834 -2.679 -18.221 1.00 98.06 290 VAL A N 1
ATOM 2345 C CA . VAL A 1 290 ? -2.256 -2.825 -17.858 1.00 98.06 290 VAL A CA 1
ATOM 2346 C C . VAL A 1 290 ? -2.495 -2.458 -16.391 1.00 98.06 290 VAL A C 1
ATOM 2348 O O . VAL A 1 290 ? -3.395 -1.674 -16.090 1.00 98.06 290 VAL A O 1
ATOM 2351 N N . LEU A 1 291 ? -1.688 -2.976 -15.461 1.00 98.12 291 LEU A N 1
ATOM 2352 C CA . LEU A 1 291 ? -1.848 -2.686 -14.031 1.00 98.12 291 LEU A CA 1
ATOM 2353 C C . LEU A 1 291 ? -1.562 -1.214 -13.711 1.00 98.12 291 LEU A C 1
ATOM 2355 O O . LEU A 1 291 ? -2.298 -0.600 -12.938 1.00 98.12 291 LEU A O 1
ATOM 2359 N N . ARG A 1 292 ? -0.549 -0.616 -14.346 1.00 97.06 292 ARG A N 1
ATOM 2360 C CA . ARG A 1 292 ? -0.262 0.817 -14.209 1.00 97.06 292 ARG A CA 1
ATOM 2361 C C . ARG A 1 292 ? -1.396 1.677 -14.764 1.00 97.06 292 ARG A C 1
ATOM 2363 O O . ARG A 1 292 ? -1.757 2.675 -14.145 1.00 97.06 292 ARG A O 1
ATOM 2370 N N . ARG A 1 293 ? -2.018 1.264 -15.872 1.00 96.75 293 ARG A N 1
ATOM 2371 C CA . ARG A 1 293 ? -3.197 1.938 -16.430 1.00 96.75 293 ARG A CA 1
ATOM 2372 C C . ARG A 1 293 ? -4.388 1.893 -15.478 1.00 96.75 293 ARG A C 1
ATOM 2374 O O . ARG A 1 293 ? -5.018 2.925 -15.277 1.00 96.75 293 ARG A O 1
ATOM 2381 N N . LEU A 1 294 ? -4.666 0.737 -14.871 1.00 97.31 294 LEU A N 1
ATOM 2382 C CA . LEU A 1 294 ? -5.729 0.595 -13.868 1.00 97.31 294 LEU A CA 1
ATOM 2383 C C . LEU A 1 294 ? -5.486 1.507 -12.658 1.00 97.31 294 LEU A C 1
ATOM 2385 O O . LEU A 1 294 ? -6.403 2.195 -12.215 1.00 97.31 294 LEU A O 1
ATOM 2389 N N . LEU A 1 295 ? -4.243 1.566 -12.165 1.00 96.62 295 LEU A N 1
ATOM 2390 C CA . LEU A 1 295 ? -3.854 2.483 -11.091 1.00 96.62 295 LEU A CA 1
ATOM 2391 C C . LEU A 1 295 ? -4.090 3.948 -11.487 1.00 96.62 295 LEU A C 1
ATOM 2393 O O . LEU A 1 295 ? -4.661 4.710 -10.707 1.00 96.62 295 LEU A O 1
ATOM 2397 N N . LYS A 1 296 ? -3.676 4.334 -12.699 1.00 95.12 296 LYS A N 1
ATOM 2398 C CA . LYS A 1 296 ? -3.827 5.696 -13.215 1.00 95.12 296 LYS A CA 1
ATOM 2399 C C . LYS A 1 296 ? -5.291 6.109 -13.361 1.00 95.12 296 LYS A C 1
ATOM 2401 O O . LYS A 1 296 ? -5.643 7.199 -12.926 1.00 95.12 296 LYS A O 1
ATOM 2406 N N . GLU A 1 297 ? -6.136 5.256 -13.935 1.00 93.94 297 GLU A N 1
ATOM 2407 C CA . GLU A 1 297 ? -7.569 5.544 -14.107 1.00 93.94 297 GLU A CA 1
ATOM 2408 C C . GLU A 1 297 ? -8.315 5.591 -12.774 1.00 93.94 297 GLU A C 1
ATOM 2410 O O . GLU A 1 297 ? -9.182 6.443 -12.573 1.00 93.94 297 GLU A O 1
ATOM 2415 N N . GLY A 1 298 ? -7.917 4.749 -11.818 1.00 91.12 298 GLY A N 1
ATOM 2416 C CA . GLY A 1 298 ? -8.485 4.771 -10.477 1.00 91.12 298 GLY A CA 1
ATOM 2417 C C . GLY A 1 298 ? -8.315 6.120 -9.771 1.00 91.12 298 GLY A C 1
ATOM 2418 O O . GLY A 1 298 ? -9.154 6.473 -8.947 1.00 91.12 298 GLY A O 1
ATOM 2419 N N . LYS A 1 299 ? -7.281 6.915 -10.097 1.00 89.06 299 LYS A N 1
ATOM 2420 C CA . LYS A 1 299 ? -7.029 8.221 -9.451 1.00 89.06 299 LYS A CA 1
ATOM 2421 C C . LYS A 1 299 ? -8.197 9.210 -9.588 1.00 89.06 299 LYS A C 1
ATOM 2423 O O . LYS A 1 299 ? -8.305 10.134 -8.784 1.00 89.06 299 LYS A O 1
ATOM 2428 N N . ASN A 1 300 ? -9.107 8.991 -10.540 1.00 88.38 300 ASN A N 1
ATOM 2429 C CA . ASN A 1 300 ? -10.349 9.759 -10.664 1.00 88.38 300 ASN A CA 1
ATOM 2430 C C . ASN A 1 300 ? -11.330 9.517 -9.494 1.00 88.38 300 ASN A C 1
ATOM 2432 O O . ASN A 1 300 ? -12.135 10.391 -9.183 1.00 88.38 300 ASN A O 1
ATOM 2436 N N . ASN A 1 301 ? -11.229 8.371 -8.811 1.00 89.38 301 ASN A N 1
ATOM 2437 C CA . ASN A 1 301 ? -12.093 7.957 -7.698 1.00 89.38 301 ASN A CA 1
ATOM 2438 C C . ASN A 1 301 ? -11.451 8.156 -6.310 1.00 89.38 301 ASN A C 1
ATOM 2440 O O . ASN A 1 301 ? -12.026 7.762 -5.292 1.00 89.38 301 ASN A O 1
ATOM 2444 N N . GLY A 1 302 ? -10.253 8.747 -6.244 1.00 90.56 302 GLY A N 1
ATOM 2445 C CA . GLY A 1 302 ? -9.544 9.037 -4.998 1.00 90.56 302 GLY A CA 1
ATOM 2446 C C . GLY A 1 302 ? -8.033 8.839 -5.099 1.00 90.56 302 GLY A C 1
ATOM 2447 O O . GLY A 1 302 ? -7.472 8.652 -6.174 1.00 90.56 302 GLY A O 1
ATOM 2448 N N . VAL A 1 303 ? -7.349 8.853 -3.955 1.00 89.06 303 VAL A N 1
ATOM 2449 C CA . VAL A 1 303 ? -5.900 8.622 -3.900 1.00 89.06 303 VAL A CA 1
ATOM 2450 C C . VAL A 1 303 ? -5.632 7.143 -3.638 1.00 89.06 303 VAL A C 1
ATOM 2452 O O . VAL A 1 303 ? -5.812 6.672 -2.516 1.00 89.06 303 VAL A O 1
ATOM 2455 N N . VAL A 1 304 ? -5.158 6.423 -4.655 1.00 88.56 304 VAL A N 1
ATOM 2456 C CA . VAL A 1 304 ? -4.508 5.119 -4.474 1.00 88.56 304 VAL A CA 1
ATOM 2457 C C . VAL A 1 304 ? -3.043 5.228 -4.826 1.00 88.56 304 VAL A C 1
ATOM 2459 O O . VAL A 1 304 ? -2.658 5.762 -5.865 1.00 88.56 304 VAL A O 1
ATOM 2462 N N . CYS A 1 305 ? -2.229 4.714 -3.916 1.00 90.88 305 CYS A N 1
ATOM 2463 C CA . CYS A 1 305 ? -0.789 4.656 -4.037 1.00 90.88 305 CYS A CA 1
ATOM 2464 C C . CYS A 1 305 ? -0.289 3.268 -3.636 1.00 90.88 305 CYS A C 1
ATOM 2466 O O . CYS A 1 305 ? -0.989 2.472 -3.000 1.00 90.88 305 CYS A O 1
ATOM 2468 N N . THR A 1 306 ? 0.964 3.007 -3.978 1.00 94.62 306 THR A N 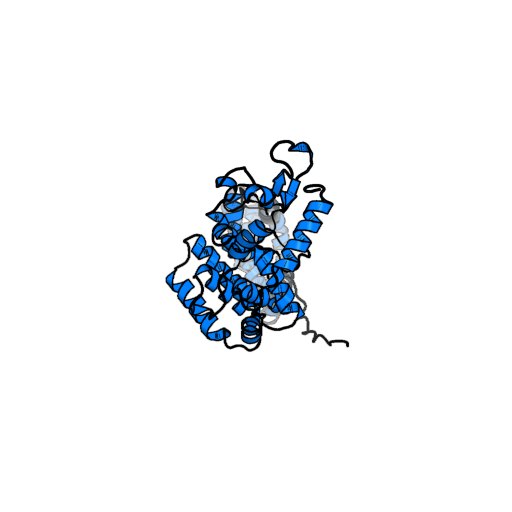1
ATOM 2469 C CA . THR A 1 306 ? 1.710 1.786 -3.655 1.00 94.62 306 THR A CA 1
ATOM 2470 C C . THR A 1 306 ? 1.805 1.493 -2.156 1.00 94.62 306 THR A C 1
ATOM 2472 O O . THR A 1 306 ? 2.040 0.345 -1.775 1.00 94.62 306 THR A O 1
ATOM 2475 N N . ALA A 1 307 ? 1.522 2.477 -1.290 1.00 94.38 307 ALA A N 1
ATOM 2476 C CA . ALA A 1 307 ? 1.439 2.290 0.158 1.00 94.38 307 ALA A CA 1
ATOM 2477 C C . ALA A 1 307 ? 0.393 1.237 0.577 1.00 94.38 307 ALA A C 1
ATOM 2479 O O . ALA A 1 307 ? 0.555 0.602 1.617 1.00 94.38 307 ALA A O 1
ATOM 2480 N N . LEU A 1 308 ? -0.654 1.010 -0.229 1.00 96.06 308 LEU A N 1
ATOM 2481 C CA . LEU A 1 308 ? -1.669 -0.015 0.050 1.00 96.06 308 LEU A CA 1
ATOM 2482 C C . LEU A 1 308 ? -1.158 -1.446 -0.176 1.00 96.06 308 LEU A C 1
ATOM 2484 O O . LEU A 1 308 ? -1.745 -2.404 0.320 1.00 96.06 308 LEU A O 1
ATOM 2488 N N . PHE A 1 309 ? -0.062 -1.620 -0.908 1.00 96.62 309 PHE A N 1
ATOM 2489 C CA . PHE A 1 309 ? 0.469 -2.932 -1.266 1.00 96.62 309 PHE A CA 1
ATOM 2490 C C . PHE A 1 309 ? 2.000 -2.948 -1.240 1.00 96.62 309 PHE A C 1
ATOM 2492 O O . PHE A 1 309 ? 2.652 -3.515 -2.111 1.00 96.62 309 PHE A O 1
ATOM 2499 N N . THR A 1 310 ? 2.593 -2.393 -0.178 1.00 95.81 310 THR A N 1
ATOM 2500 C CA . THR A 1 310 ? 4.054 -2.398 0.050 1.00 95.81 310 THR A CA 1
ATOM 2501 C C . THR A 1 310 ? 4.650 -3.800 0.182 1.00 95.81 310 THR A C 1
ATOM 2503 O O . THR A 1 310 ? 5.846 -3.987 -0.036 1.00 95.81 310 THR A O 1
ATOM 2506 N N . TRP A 1 311 ? 3.819 -4.819 0.423 1.00 96.44 311 TRP A N 1
ATOM 2507 C CA . TRP A 1 311 ? 4.233 -6.219 0.351 1.00 96.44 311 TRP A CA 1
ATOM 2508 C C . TRP A 1 311 ? 4.724 -6.637 -1.041 1.00 96.44 311 TRP A C 1
ATOM 2510 O O . TRP A 1 311 ? 5.476 -7.605 -1.185 1.00 96.44 311 TRP A O 1
ATOM 2520 N N . LEU A 1 312 ? 4.323 -5.898 -2.075 1.00 96.94 312 LEU A N 1
ATOM 2521 C CA . LEU A 1 312 ? 4.749 -6.143 -3.440 1.00 96.94 312 LEU A CA 1
ATOM 2522 C C . LEU A 1 312 ? 6.256 -5.904 -3.610 1.00 96.94 312 LEU A C 1
ATOM 2524 O O . LEU A 1 312 ? 6.899 -6.625 -4.360 1.00 96.94 312 LEU A O 1
ATOM 2528 N N . LEU A 1 313 ? 6.854 -5.004 -2.821 1.00 95.19 313 LEU A N 1
ATOM 2529 C CA . LEU A 1 313 ? 8.282 -4.685 -2.889 1.00 95.19 313 LEU A CA 1
ATOM 2530 C C . LEU A 1 313 ? 9.194 -5.915 -2.712 1.00 95.19 313 LEU A C 1
ATOM 2532 O O . LEU A 1 313 ? 10.215 -6.017 -3.388 1.00 95.19 313 LEU A O 1
ATOM 2536 N N . TYR A 1 314 ? 8.829 -6.856 -1.833 1.00 93.62 314 TYR A N 1
ATOM 2537 C CA . TYR A 1 314 ? 9.613 -8.076 -1.583 1.00 93.62 314 TYR A CA 1
ATOM 2538 C C . TYR A 1 314 ? 9.078 -9.328 -2.291 1.00 93.62 314 TYR A C 1
ATOM 2540 O O . TYR A 1 314 ? 9.701 -10.384 -2.191 1.00 93.62 314 TYR A O 1
ATOM 2548 N N . THR A 1 315 ? 7.942 -9.238 -2.988 1.00 95.44 315 THR A N 1
ATOM 2549 C CA . THR A 1 315 ? 7.374 -10.362 -3.758 1.00 95.44 315 THR A CA 1
ATOM 2550 C C . THR A 1 315 ? 7.585 -10.196 -5.261 1.00 95.44 315 THR A C 1
ATOM 2552 O O . THR A 1 315 ? 7.929 -11.164 -5.930 1.00 95.44 315 THR A O 1
ATOM 2555 N N . ASP A 1 316 ? 7.435 -8.977 -5.778 1.00 97.19 316 ASP A N 1
ATOM 2556 C CA . ASP A 1 316 ? 7.642 -8.603 -7.176 1.00 97.19 316 ASP A CA 1
ATOM 2557 C C . ASP A 1 316 ? 8.098 -7.138 -7.252 1.00 97.19 316 ASP A C 1
ATOM 2559 O O . ASP A 1 316 ? 7.316 -6.204 -7.452 1.00 97.19 316 ASP A O 1
ATOM 2563 N N . ARG A 1 317 ? 9.401 -6.932 -7.036 1.00 95.88 317 ARG A N 1
ATOM 2564 C CA . ARG A 1 317 ? 10.009 -5.598 -7.020 1.00 95.88 317 ARG A CA 1
ATOM 2565 C C . ARG A 1 317 ? 9.822 -4.859 -8.342 1.00 95.88 317 ARG A C 1
ATOM 2567 O O . ARG A 1 317 ? 9.603 -3.653 -8.323 1.00 95.88 317 ARG A O 1
ATOM 2574 N N . PHE A 1 318 ? 9.934 -5.569 -9.463 1.00 96.56 318 PHE A N 1
ATOM 2575 C CA . PHE A 1 318 ? 9.763 -4.985 -10.789 1.00 96.56 318 PHE A CA 1
ATOM 2576 C C . PHE A 1 318 ? 8.370 -4.361 -10.916 1.00 96.56 318 PHE A C 1
ATOM 2578 O O . PHE A 1 318 ? 8.257 -3.176 -11.230 1.00 96.56 318 PHE A O 1
ATOM 2585 N N . LEU A 1 319 ? 7.318 -5.115 -10.574 1.00 97.62 319 LEU A N 1
ATOM 2586 C CA . LEU A 1 319 ? 5.957 -4.592 -10.626 1.00 97.62 319 LEU A CA 1
ATOM 2587 C C . LEU A 1 319 ? 5.731 -3.473 -9.601 1.00 97.62 319 LEU A C 1
ATOM 2589 O O . LEU A 1 319 ? 5.057 -2.495 -9.915 1.00 97.62 319 LEU A O 1
ATOM 2593 N N . TYR A 1 320 ? 6.305 -3.582 -8.397 1.00 97.62 320 TYR A N 1
ATOM 2594 C CA . TYR A 1 320 ? 6.238 -2.502 -7.412 1.00 97.62 320 TYR A CA 1
ATOM 2595 C C . TYR A 1 320 ? 6.793 -1.194 -7.983 1.00 97.62 320 TYR A C 1
ATOM 2597 O O . TYR A 1 320 ? 6.091 -0.191 -7.946 1.00 97.62 320 TYR A O 1
ATOM 2605 N N . LEU A 1 321 ? 8.002 -1.209 -8.556 1.00 97.00 321 LEU A N 1
ATOM 2606 C CA . LEU A 1 321 ? 8.624 -0.013 -9.135 1.00 97.00 321 LEU A CA 1
ATOM 2607 C C . LEU A 1 321 ? 7.821 0.534 -10.322 1.00 97.00 321 LEU A C 1
ATOM 2609 O O . LEU A 1 321 ? 7.584 1.736 -10.380 1.00 97.00 321 LEU A O 1
ATOM 2613 N N . MET A 1 322 ? 7.309 -0.340 -11.196 1.00 96.50 322 MET A N 1
ATOM 2614 C CA . MET A 1 322 ? 6.446 0.066 -12.314 1.00 96.50 322 MET A CA 1
ATOM 2615 C C . MET A 1 322 ? 5.212 0.854 -11.865 1.00 96.50 322 MET A C 1
ATOM 2617 O O . MET A 1 322 ? 4.809 1.805 -12.534 1.00 96.50 322 MET A O 1
ATOM 2621 N N . LEU A 1 323 ? 4.604 0.458 -10.745 1.00 97.06 323 LEU A N 1
ATOM 2622 C CA . LEU A 1 323 ? 3.439 1.136 -10.175 1.00 97.06 323 LEU A CA 1
ATOM 2623 C C . LEU A 1 323 ? 3.824 2.376 -9.356 1.00 97.06 323 LEU A C 1
ATOM 2625 O O . LEU A 1 323 ? 3.106 3.372 -9.385 1.00 97.06 323 LEU A O 1
ATOM 2629 N N . ASP A 1 324 ? 4.945 2.322 -8.638 1.00 96.19 324 ASP A N 1
ATOM 2630 C CA . ASP A 1 324 ? 5.454 3.407 -7.788 1.00 96.19 324 ASP A CA 1
ATOM 2631 C C . ASP A 1 324 ? 5.948 4.603 -8.612 1.00 96.19 324 ASP A C 1
ATOM 2633 O O . ASP A 1 324 ? 5.873 5.745 -8.168 1.00 96.19 324 ASP A O 1
ATOM 2637 N N . ASP A 1 325 ? 6.401 4.353 -9.840 1.00 95.12 325 ASP A N 1
ATOM 2638 C CA . ASP A 1 325 ? 6.807 5.386 -10.793 1.00 95.12 325 ASP A CA 1
ATOM 2639 C C . ASP A 1 325 ? 5.620 6.077 -11.484 1.00 95.12 325 ASP A C 1
ATOM 2641 O O . ASP A 1 325 ? 5.800 6.973 -12.313 1.00 95.12 325 ASP A O 1
ATOM 2645 N N . ASP A 1 326 ? 4.374 5.697 -11.183 1.00 92.38 326 ASP A N 1
ATOM 2646 C CA . ASP A 1 326 ? 3.203 6.364 -11.748 1.00 92.38 326 ASP A CA 1
ATOM 2647 C C . ASP A 1 326 ? 3.014 7.791 -11.203 1.00 92.38 326 ASP A C 1
ATOM 2649 O O . ASP A 1 326 ? 2.532 8.013 -10.090 1.00 92.38 326 ASP A O 1
ATOM 2653 N N . GLY A 1 327 ? 3.334 8.778 -12.045 1.00 85.88 327 GLY A N 1
ATOM 2654 C CA . GLY A 1 327 ? 3.268 10.206 -11.719 1.00 85.88 327 GLY A CA 1
ATOM 2655 C C . GLY A 1 327 ? 4.631 10.857 -11.477 1.00 85.88 327 GLY A C 1
ATOM 2656 O O . GLY A 1 327 ? 4.678 12.060 -11.232 1.00 85.88 327 GLY A O 1
ATOM 2657 N N . ILE A 1 328 ? 5.723 10.095 -11.575 1.00 88.38 328 ILE A N 1
ATOM 2658 C CA . ILE A 1 328 ? 7.094 10.612 -11.522 1.00 88.38 328 ILE A CA 1
ATOM 2659 C C . ILE A 1 328 ? 7.575 10.875 -12.964 1.00 88.38 328 ILE A C 1
ATOM 2661 O O . ILE A 1 328 ? 7.275 10.066 -13.846 1.00 88.38 328 ILE A O 1
ATOM 2665 N N . PRO A 1 329 ? 8.279 11.993 -13.238 1.00 83.62 329 PRO A N 1
ATOM 2666 C CA . PRO A 1 329 ? 8.788 12.296 -14.580 1.00 83.62 329 PRO A CA 1
ATOM 2667 C C . PRO A 1 329 ? 9.878 11.319 -15.045 1.00 83.62 329 PRO A C 1
ATOM 2669 O O . PRO A 1 329 ? 9.983 11.044 -16.235 1.00 83.62 329 PRO A O 1
ATOM 2672 N N . GLU A 1 330 ? 10.661 10.785 -14.110 1.00 85.50 330 GLU A N 1
ATOM 2673 C CA . GLU A 1 330 ? 11.757 9.852 -14.362 1.00 85.50 330 GLU A CA 1
ATOM 2674 C C . GLU A 1 330 ? 11.403 8.460 -13.828 1.00 85.50 330 GLU A C 1
ATOM 2676 O O . GLU A 1 330 ? 10.957 8.302 -12.689 1.00 85.50 330 GLU A O 1
ATOM 2681 N N . THR A 1 331 ? 11.607 7.440 -14.657 1.00 91.56 331 THR A N 1
ATOM 2682 C CA . THR A 1 331 ? 11.329 6.041 -14.314 1.00 91.56 331 THR A CA 1
ATOM 2683 C C . THR A 1 331 ? 12.569 5.355 -13.760 1.00 91.56 331 THR A C 1
ATOM 2685 O O . THR A 1 331 ? 13.687 5.598 -14.209 1.00 91.56 331 THR A O 1
ATOM 2688 N N . SER A 1 332 ? 12.378 4.434 -12.822 1.00 95.25 332 SER A N 1
ATOM 2689 C CA . SER A 1 332 ? 13.450 3.628 -12.251 1.00 95.25 332 SER A CA 1
ATOM 2690 C C . SER A 1 332 ? 14.114 2.774 -13.331 1.00 95.25 332 SER A C 1
ATOM 2692 O O . SER A 1 332 ? 13.437 2.055 -14.063 1.00 95.25 332 SER A O 1
ATOM 2694 N N . ILE A 1 333 ? 15.450 2.772 -13.374 1.00 95.56 333 ILE A N 1
ATOM 2695 C CA . ILE A 1 333 ? 16.232 2.022 -14.376 1.00 95.56 333 ILE A CA 1
ATOM 2696 C C . ILE A 1 333 ? 15.906 0.519 -14.405 1.00 95.56 333 ILE A C 1
ATOM 2698 O O . ILE A 1 333 ? 15.981 -0.119 -15.450 1.00 95.56 333 ILE A O 1
ATOM 2702 N N . GLU A 1 334 ? 15.494 -0.042 -13.263 1.00 95.25 334 GLU A N 1
ATOM 2703 C CA . GLU A 1 334 ? 15.134 -1.457 -13.100 1.00 95.25 334 GLU A CA 1
ATOM 2704 C C . GLU A 1 334 ? 13.876 -1.861 -13.896 1.00 95.25 334 GLU A C 1
ATOM 2706 O O . GLU A 1 334 ? 13.657 -3.050 -14.121 1.00 95.25 334 GLU A O 1
ATOM 2711 N N . CYS A 1 335 ? 13.053 -0.898 -14.315 1.00 95.19 335 CYS A N 1
ATOM 2712 C CA . CYS A 1 335 ? 11.832 -1.130 -15.087 1.00 95.19 335 CYS A CA 1
ATOM 2713 C C . CYS A 1 335 ? 11.616 -0.082 -16.189 1.00 95.19 335 CYS A C 1
ATOM 2715 O O . CYS A 1 335 ? 10.497 0.130 -16.658 1.00 95.19 335 CYS A O 1
ATOM 2717 N N . ALA A 1 336 ? 12.679 0.609 -16.586 1.00 92.25 336 ALA A N 1
ATOM 2718 C CA . ALA A 1 336 ? 12.565 1.774 -17.443 1.00 92.25 336 ALA A CA 1
ATOM 2719 C C . ALA A 1 336 ? 12.092 1.410 -18.854 1.00 92.25 336 ALA A C 1
ATOM 2721 O O . ALA A 1 336 ? 11.242 2.106 -19.400 1.00 92.25 336 ALA A O 1
ATOM 2722 N N . TYR A 1 337 ? 12.531 0.274 -19.404 1.00 92.31 337 TYR A N 1
ATOM 2723 C CA . TYR A 1 337 ? 12.097 -0.134 -20.736 1.00 92.31 337 TYR A CA 1
ATOM 2724 C C . TYR A 1 337 ? 10.570 -0.361 -20.860 1.00 92.31 337 TYR A C 1
ATOM 2726 O O . TYR A 1 337 ? 9.926 0.316 -21.670 1.00 92.31 337 TYR A O 1
ATOM 2734 N N . PRO A 1 338 ? 9.936 -1.228 -20.045 1.00 93.81 338 PRO A N 1
ATOM 2735 C CA . PRO A 1 338 ? 8.482 -1.395 -20.079 1.00 93.81 338 PRO A CA 1
ATOM 2736 C C . PRO A 1 338 ? 7.728 -0.120 -19.669 1.00 93.81 338 PRO A C 1
ATOM 2738 O O . PRO A 1 338 ? 6.625 0.125 -20.158 1.00 93.81 338 PRO A O 1
ATOM 2741 N N . ALA A 1 339 ? 8.317 0.742 -18.832 1.00 93.31 339 ALA A N 1
ATOM 2742 C CA . ALA A 1 339 ? 7.737 2.045 -18.516 1.00 93.31 339 ALA A CA 1
ATOM 2743 C C . ALA A 1 339 ? 7.718 3.001 -19.724 1.00 93.31 339 ALA A C 1
ATOM 2745 O O . ALA A 1 339 ? 6.724 3.706 -19.930 1.00 93.31 339 ALA A O 1
ATOM 2746 N N . THR A 1 340 ? 8.773 3.012 -20.544 1.00 91.69 340 THR A N 1
ATOM 2747 C CA . THR A 1 340 ? 8.804 3.758 -21.809 1.00 91.69 340 THR A CA 1
ATOM 2748 C C . THR A 1 340 ? 7.786 3.199 -22.797 1.00 91.69 340 THR A C 1
ATOM 2750 O O . THR A 1 340 ? 7.038 3.978 -23.387 1.00 91.69 340 THR A O 1
ATOM 2753 N N . HIS A 1 341 ? 7.684 1.871 -22.927 1.00 93.50 341 HIS A N 1
ATOM 2754 C CA . HIS A 1 341 ? 6.673 1.242 -23.782 1.00 93.50 341 HIS A CA 1
ATOM 2755 C C . HIS A 1 341 ? 5.251 1.657 -23.363 1.00 93.50 341 HIS A C 1
ATOM 2757 O O . HIS A 1 341 ? 4.494 2.170 -24.184 1.00 93.50 341 HIS A O 1
ATOM 2763 N N . TYR A 1 342 ? 4.922 1.562 -22.068 1.00 94.44 342 TYR A N 1
ATOM 2764 C CA . TYR A 1 342 ? 3.645 2.042 -21.520 1.00 94.44 342 TYR A CA 1
ATOM 2765 C C . TYR A 1 342 ? 3.382 3.525 -21.827 1.00 94.44 342 TYR A C 1
ATOM 2767 O O . TYR A 1 342 ? 2.260 3.908 -22.163 1.00 94.44 342 TYR A O 1
ATOM 2775 N N . SER A 1 343 ? 4.408 4.372 -21.717 1.00 92.69 343 SER A N 1
ATOM 2776 C CA . SER A 1 343 ? 4.285 5.812 -21.976 1.00 92.69 343 SER A CA 1
ATOM 2777 C C . SER A 1 343 ? 3.980 6.099 -23.449 1.00 92.69 343 SER A C 1
ATOM 2779 O O . SER A 1 343 ? 3.166 6.971 -23.753 1.00 92.69 343 SER A O 1
ATOM 2781 N N . GLU A 1 344 ? 4.572 5.330 -24.363 1.00 92.31 344 GLU A N 1
ATOM 2782 C CA . GLU A 1 344 ? 4.291 5.413 -25.795 1.00 92.31 344 GLU A CA 1
ATOM 2783 C C . GLU A 1 344 ? 2.889 4.901 -26.146 1.00 92.31 344 GLU A C 1
ATOM 2785 O O . GLU A 1 344 ? 2.177 5.564 -26.900 1.00 92.31 344 GLU A O 1
ATOM 2790 N N . GLU A 1 345 ? 2.449 3.781 -25.567 1.00 95.06 345 GLU A N 1
ATOM 2791 C CA . GLU A 1 345 ? 1.072 3.290 -25.726 1.00 95.06 345 GLU A CA 1
ATOM 2792 C C . GLU A 1 345 ? 0.052 4.321 -25.240 1.00 95.06 345 GLU A C 1
ATOM 2794 O O . GLU A 1 345 ? -0.932 4.609 -25.923 1.00 95.06 345 GLU A O 1
ATOM 2799 N N . LEU A 1 346 ? 0.321 4.944 -24.089 1.00 93.75 346 LEU A N 1
ATOM 2800 C CA . LEU A 1 346 ? -0.512 6.006 -23.541 1.00 93.75 346 LEU A CA 1
ATOM 2801 C C . LEU A 1 346 ? -0.548 7.236 -24.462 1.00 93.75 346 LEU A C 1
ATOM 2803 O O . LEU A 1 346 ? -1.611 7.826 -24.647 1.00 93.75 346 LEU A O 1
ATOM 2807 N N . ARG A 1 347 ? 0.592 7.619 -25.051 1.00 92.75 347 ARG A N 1
ATOM 2808 C CA . ARG A 1 347 ? 0.697 8.756 -25.979 1.00 92.75 347 ARG A CA 1
ATOM 2809 C C . ARG A 1 347 ? -0.069 8.512 -27.279 1.00 92.75 347 ARG A C 1
ATOM 2811 O O . ARG A 1 347 ? -0.675 9.440 -27.808 1.00 92.75 347 ARG A O 1
ATOM 2818 N N . VAL A 1 348 ? -0.020 7.291 -27.812 1.00 93.81 348 VAL A N 1
ATOM 2819 C CA . VAL A 1 348 ? -0.731 6.916 -29.047 1.00 93.81 348 VAL A CA 1
ATOM 2820 C C . VAL A 1 348 ? -2.208 6.600 -28.769 1.00 93.81 348 VAL A C 1
ATOM 2822 O O . VAL A 1 348 ? -3.042 6.735 -29.661 1.00 93.81 348 VAL A O 1
ATOM 2825 N N . GLY A 1 349 ? -2.550 6.208 -27.539 1.00 93.25 349 GLY A N 1
ATOM 2826 C CA . GLY A 1 349 ? -3.907 5.846 -27.132 1.00 93.25 349 GLY A CA 1
ATOM 2827 C C . GLY A 1 349 ? -4.334 4.443 -27.576 1.00 93.25 349 GLY A C 1
ATOM 2828 O O . GLY A 1 349 ? -5.530 4.168 -27.647 1.00 93.25 349 GLY A O 1
ATOM 2829 N N . ARG A 1 350 ? -3.381 3.562 -27.906 1.00 94.00 350 ARG A N 1
ATOM 2830 C CA . ARG A 1 350 ? -3.637 2.165 -28.291 1.00 94.00 350 ARG A CA 1
ATOM 2831 C C . ARG A 1 350 ? -2.451 1.272 -27.942 1.00 94.00 350 ARG A C 1
ATOM 2833 O O . ARG A 1 350 ? -1.323 1.757 -27.865 1.00 94.00 350 ARG A O 1
ATOM 2840 N N . ARG A 1 351 ? -2.717 -0.034 -27.860 1.00 95.12 351 ARG A N 1
ATOM 2841 C CA . ARG A 1 351 ? -1.692 -1.076 -27.748 1.00 95.12 351 ARG A CA 1
ATOM 2842 C C . ARG A 1 351 ? -0.715 -0.992 -28.923 1.00 95.12 351 ARG A C 1
ATOM 2844 O O . ARG A 1 351 ? -1.143 -0.877 -30.079 1.00 95.12 351 ARG A O 1
ATOM 2851 N N . LEU A 1 352 ? 0.578 -1.048 -28.618 1.00 94.25 352 LEU A N 1
ATOM 2852 C CA . LEU A 1 352 ? 1.651 -1.093 -29.608 1.00 94.25 352 LEU A CA 1
ATOM 2853 C C . LEU A 1 352 ? 2.247 -2.496 -29.628 1.00 94.25 352 LEU A C 1
ATOM 2855 O O . LEU A 1 352 ? 2.689 -2.997 -28.602 1.00 94.25 352 LEU A O 1
ATOM 2859 N N . ASP A 1 353 ? 2.264 -3.132 -30.796 1.00 91.56 353 ASP A N 1
ATOM 2860 C CA . ASP A 1 353 ? 2.928 -4.431 -30.944 1.00 91.56 353 ASP A CA 1
ATOM 2861 C C . ASP A 1 353 ? 4.448 -4.259 -31.089 1.00 91.56 353 ASP A C 1
ATOM 2863 O O . ASP A 1 353 ? 5.209 -5.090 -30.586 1.00 91.56 353 ASP A O 1
ATOM 2867 N N . ASP A 1 354 ? 4.867 -3.141 -31.694 1.00 86.19 354 ASP A N 1
ATOM 2868 C CA . ASP A 1 354 ? 6.265 -2.784 -31.911 1.00 86.19 354 ASP A CA 1
ATOM 2869 C C . ASP A 1 354 ? 6.921 -2.210 -30.652 1.00 86.19 354 ASP A C 1
ATOM 2871 O O . ASP A 1 354 ? 6.430 -1.288 -29.993 1.00 86.19 354 ASP A O 1
ATOM 2875 N N . ASP A 1 355 ? 8.111 -2.719 -30.384 1.00 79.12 355 ASP A N 1
ATOM 2876 C CA . ASP A 1 355 ? 8.908 -2.430 -29.209 1.00 79.12 355 ASP A CA 1
ATOM 2877 C C . ASP A 1 355 ? 9.943 -1.327 -29.522 1.00 79.12 355 ASP A C 1
ATOM 2879 O O . ASP A 1 355 ? 10.961 -1.555 -30.171 1.00 79.12 355 ASP A O 1
ATOM 2883 N N . LYS A 1 356 ? 9.704 -0.087 -29.062 1.00 78.38 356 LYS A N 1
ATOM 2884 C CA . LYS A 1 356 ? 10.575 1.084 -29.338 1.00 78.38 356 LYS A CA 1
ATOM 2885 C C . LYS A 1 356 ? 11.812 1.176 -28.429 1.00 78.38 356 LYS A C 1
ATOM 2887 O O . LYS A 1 356 ? 12.043 2.192 -27.777 1.00 78.38 356 LYS A O 1
ATOM 2892 N N . MET A 1 357 ? 12.613 0.116 -28.370 1.00 85.38 357 MET A N 1
ATOM 2893 C CA . MET A 1 357 ? 13.783 0.038 -27.480 1.00 85.38 357 MET A CA 1
ATOM 2894 C C . MET A 1 357 ? 14.886 1.049 -27.783 1.00 85.38 357 MET A C 1
ATOM 2896 O O . MET A 1 357 ? 15.471 1.603 -26.855 1.00 85.38 357 MET A O 1
ATOM 2900 N N . GLU A 1 358 ? 15.134 1.336 -29.058 1.00 87.88 358 GLU A N 1
ATOM 2901 C CA . GLU A 1 358 ? 16.222 2.235 -29.463 1.00 87.88 358 GLU A CA 1
ATOM 2902 C C . GLU A 1 358 ? 16.090 3.631 -28.851 1.00 87.88 358 GLU A C 1
ATOM 2904 O O . GLU A 1 358 ? 17.068 4.179 -28.353 1.00 87.88 358 GLU A O 1
ATOM 2909 N N . HIS A 1 359 ? 14.868 4.173 -28.810 1.00 84.56 359 HIS A N 1
ATOM 2910 C CA . HIS A 1 359 ? 14.634 5.506 -28.260 1.00 84.56 359 HIS A CA 1
ATOM 2911 C C . HIS A 1 359 ? 14.996 5.584 -26.773 1.00 84.56 359 HIS A C 1
ATOM 2913 O O . HIS A 1 359 ? 15.582 6.562 -26.322 1.00 84.56 359 HIS A O 1
ATOM 2919 N N . TYR A 1 360 ? 14.686 4.533 -26.016 1.00 86.88 360 TYR A N 1
ATOM 2920 C CA . TYR A 1 360 ? 15.038 4.462 -24.604 1.00 86.88 360 TYR A CA 1
ATOM 2921 C C . TYR A 1 360 ? 16.560 4.377 -24.395 1.00 86.88 360 TYR A C 1
ATOM 2923 O O . TYR A 1 360 ? 17.111 5.069 -23.540 1.00 86.88 360 TYR A O 1
ATOM 2931 N N . ILE A 1 361 ? 17.250 3.569 -25.206 1.00 92.81 361 ILE A N 1
ATOM 2932 C CA . ILE A 1 361 ? 18.715 3.448 -25.170 1.00 92.81 361 ILE A CA 1
ATOM 2933 C C . ILE A 1 361 ? 19.377 4.798 -25.484 1.00 92.81 361 ILE A C 1
ATOM 2935 O O . ILE A 1 361 ? 20.345 5.161 -24.816 1.00 92.81 361 ILE A O 1
ATOM 2939 N N . ASP A 1 362 ? 18.834 5.560 -26.438 1.00 91.81 362 ASP A N 1
ATOM 2940 C CA . ASP A 1 362 ? 19.317 6.905 -26.766 1.00 91.81 362 ASP A CA 1
ATOM 2941 C C . ASP A 1 362 ? 19.203 7.874 -25.582 1.00 91.81 362 ASP A C 1
ATOM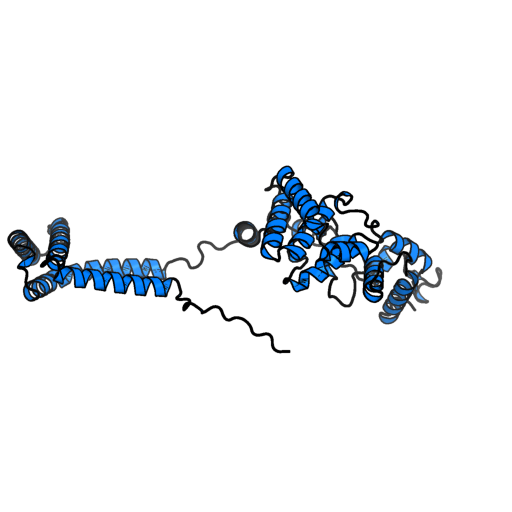 2943 O O . ASP A 1 362 ? 20.149 8.608 -25.294 1.00 91.81 362 ASP A O 1
ATOM 2947 N N . GLU A 1 363 ? 18.063 7.891 -24.886 1.00 89.81 363 GLU A N 1
ATOM 2948 C CA . GLU A 1 363 ? 17.863 8.771 -23.727 1.00 89.81 363 GLU A CA 1
ATOM 2949 C C . GLU A 1 363 ? 18.768 8.385 -22.551 1.00 89.81 363 GLU A C 1
ATOM 2951 O O . GLU A 1 363 ? 19.389 9.257 -21.941 1.00 89.81 363 GLU A O 1
ATOM 2956 N N . LEU A 1 364 ? 18.938 7.086 -22.287 1.00 92.19 364 LEU A N 1
ATOM 2957 C CA . LEU A 1 364 ? 19.871 6.610 -21.266 1.00 92.19 364 LEU A CA 1
ATOM 2958 C C . LEU A 1 364 ? 21.320 6.999 -21.593 1.00 92.19 364 LEU A C 1
ATOM 2960 O O . LEU A 1 364 ? 22.062 7.435 -20.714 1.00 92.19 364 LEU A O 1
ATOM 2964 N N . GLU A 1 365 ? 21.741 6.873 -22.852 1.00 93.50 365 GLU A N 1
ATOM 2965 C CA . GLU A 1 365 ? 23.085 7.274 -23.271 1.00 93.50 365 GLU A CA 1
ATOM 2966 C C . GLU A 1 365 ? 23.308 8.783 -23.072 1.00 93.50 365 GLU A C 1
ATOM 2968 O O . GLU A 1 365 ? 24.351 9.194 -22.552 1.00 93.50 365 GLU A O 1
ATOM 2973 N N . LYS A 1 366 ? 22.319 9.619 -23.422 1.00 91.56 366 LYS A N 1
ATOM 2974 C CA . LYS A 1 366 ? 22.364 11.069 -23.168 1.00 91.56 366 LYS A CA 1
ATOM 2975 C C . LYS A 1 366 ? 22.487 11.379 -21.680 1.00 91.56 366 LYS A C 1
ATOM 2977 O O . LYS A 1 366 ? 23.299 12.225 -21.307 1.00 91.56 366 LYS A O 1
ATOM 2982 N N . GLU A 1 367 ? 21.727 10.687 -20.835 1.00 90.88 367 GLU A N 1
ATOM 2983 C CA . GLU A 1 367 ? 21.786 10.854 -19.383 1.00 90.88 367 GLU A CA 1
ATOM 2984 C C . GLU A 1 367 ? 23.177 10.489 -18.835 1.00 90.88 367 GLU A C 1
ATOM 2986 O O . GLU A 1 367 ? 23.780 11.243 -18.066 1.00 90.88 367 GLU A O 1
ATOM 2991 N N . LEU A 1 368 ? 23.750 9.368 -19.284 1.00 92.50 368 LEU A N 1
ATOM 2992 C CA . LEU A 1 368 ? 25.092 8.943 -18.878 1.00 92.50 368 LEU A CA 1
ATOM 2993 C C . LEU A 1 368 ? 26.177 9.946 -19.308 1.00 92.50 368 LEU A C 1
ATOM 2995 O O . LEU A 1 368 ? 27.116 10.183 -18.541 1.00 92.50 368 LEU A O 1
ATOM 2999 N N . ARG A 1 369 ? 26.047 10.559 -20.493 1.00 91.50 369 ARG A N 1
ATOM 3000 C CA . ARG A 1 369 ? 26.932 11.647 -20.952 1.00 91.50 369 ARG A CA 1
ATOM 3001 C C . ARG A 1 369 ? 26.768 12.900 -20.095 1.00 91.50 369 ARG A C 1
ATOM 3003 O O . ARG A 1 369 ? 27.764 13.480 -19.676 1.00 91.50 369 ARG A O 1
ATOM 3010 N N . PHE A 1 370 ? 25.531 13.289 -19.785 1.00 89.38 370 PHE A N 1
ATOM 3011 C CA . PHE A 1 370 ? 25.235 14.462 -18.957 1.00 89.38 370 PHE A CA 1
ATOM 3012 C C . PHE A 1 370 ? 25.898 14.380 -17.573 1.00 89.38 370 PHE A C 1
ATOM 3014 O O . PHE A 1 370 ? 26.443 15.366 -17.080 1.00 89.38 370 PHE A O 1
ATOM 3021 N N . TYR A 1 371 ? 25.930 13.188 -16.971 1.00 88.56 371 TYR A N 1
ATOM 3022 C CA . TYR A 1 371 ? 26.599 12.948 -15.689 1.00 88.56 371 TYR A CA 1
ATOM 3023 C C . TYR A 1 371 ? 28.106 12.650 -15.794 1.00 88.56 371 TYR A C 1
ATOM 3025 O O . TYR A 1 371 ? 28.710 12.254 -14.794 1.00 88.56 371 TYR A O 1
ATOM 3033 N N . ASN A 1 372 ? 28.728 12.831 -16.967 1.00 87.69 372 ASN A N 1
ATOM 3034 C CA . ASN A 1 372 ? 30.140 12.521 -17.236 1.00 87.69 372 ASN A CA 1
ATOM 3035 C C . ASN A 1 372 ? 30.530 11.076 -16.864 1.00 87.69 372 ASN A C 1
ATOM 3037 O O . ASN A 1 372 ? 31.648 10.808 -16.422 1.00 87.69 372 ASN A O 1
ATOM 3041 N N . VAL A 1 373 ? 29.591 10.133 -16.994 1.00 84.00 373 VAL A N 1
ATOM 3042 C CA . VAL A 1 373 ? 29.847 8.706 -16.742 1.00 84.00 373 VAL A CA 1
ATOM 3043 C C . VAL A 1 373 ? 30.546 8.070 -17.942 1.00 84.00 373 VAL A C 1
ATOM 3045 O O . VAL A 1 373 ? 31.391 7.192 -17.763 1.00 84.00 373 VAL A O 1
ATOM 3048 N N . ILE A 1 374 ? 30.186 8.519 -19.144 1.00 85.06 374 ILE A N 1
ATOM 3049 C CA . ILE A 1 374 ? 30.748 8.105 -20.433 1.00 85.06 374 ILE A CA 1
ATOM 3050 C C . ILE A 1 374 ? 31.178 9.344 -21.228 1.00 85.06 374 ILE A C 1
ATOM 3052 O O . ILE A 1 374 ? 30.638 10.429 -20.992 1.00 85.06 374 ILE A O 1
ATOM 3056 N N . SER A 1 375 ? 32.161 9.186 -22.125 1.00 74.00 375 SER A N 1
ATOM 3057 C CA . SER A 1 375 ? 32.766 10.283 -22.902 1.00 74.00 375 SER A CA 1
ATOM 3058 C C . SER A 1 375 ? 32.127 10.538 -24.262 1.00 74.00 375 SER A C 1
ATOM 3060 O O . SER A 1 375 ? 31.637 9.594 -24.930 1.00 74.00 375 SER A O 1
#

Radius of gyration: 37.3 Å; chains: 1; bounding box: 93×46×102 Å

Foldseek 3Di:
DDDDDDDDPPPPPPDPVNVVVVVVVVVVVVQVVVCVVPQLPVLVVVLVVLLVVLVVVVVVVVVDDPVLPVVSVVLNVVSVPDDRNPQDVVNVVVSCVSCVPVVVVVVVVVVVVVVCCVVPVPPDPDDDDPLRVQCVCCVPPQLLQLLCNVDPPPVQDPALCDDLNHDFDDLLRVCVVQVQWAQPDPVCSVVWIDGNLVSVCVVLVVLAAAWDDALVPDDPLLLLLVLLLQCLLPVNDPVSSVLSSLVSCVSVVNHDPVVNVVSSVVSRVVRCPPPQLVLLSFLETGSLLSSLSSQVSSVVRHDDALSSPVVCSNVPVSSSQSNNCNPPPDGGPSNVQSNVLSVVSVVVSGYDPDRPVVVVSVVSNVVCVVVSNGD

Secondary structure (DSSP, 8-state):
---------------HHHHHHHHHHHHHHHHHHHHHHSTTHHHHHHHHHHHHHHHHHHHTGGGS-HHHHHHHHHHHHHHHHS-GGG--HHHHHHHHHHHHHHHHHHHHHHHHHHHHHHHTS-SSSSPPPHHHHHHHHHHHT-GGGTHHHH--GGGG-S-TTSSTTPPPPPHHHHHHHTT-EEESSSS-GGG-EEE-HHHHHHHHHTT--PBP--GGGS-HHHHHHHHHHHHHHHH-HHHHHHHHHHHHHHHTT-S-HHHHHHHHHHHHHHHTTSHHHHHHHHS-SBHHHHHHHHHHHHGGGS---GGGGTTHHHH-HHHHHHHHTTT-SS--GGGHHHHHHHHHHHHHTS---S--HHHHHHHHHHHHHHTTS--

Organism: Aeromonas veronii (NCBI:txid654)

Sequence (375 aa):
MSGRGSSEPGMLGLSGQEWNIVIFIIIVGVILSLEQFIPGVYTGVWAFVKKLEIKTLLLFSPILTDEYETALRTILGRLEAVAPGTITMNAITRVEAETKVITSFIYGAVGFYCALKLFFRPRFDNPLNLEELIEQQTKTVWRFNRHLAKINPLRYGLDIRKGPYRIRQRPAHYCREHNLIRPKDEYEPNRGMFFDRDAAKVVFERQIDKEFTSFGALPRHQQYVAAGLICFLCEGLKPAVEYFGDVSCFMAKEFSKKKLHARTDFLLQEYADRDEVKLATKSHKYVSGVLRRLLKEGKNNGVVCTALFTWLLYTDRFLYLMLDDDGIPETSIECAYPATHYSEELRVGRRLDDDKMEHYIDELEKELRFYNVIS